Protein AF-A0A7X9L6J0-F1 (afdb_monomer)

Foldseek 3Di:
DAAPPPPDRFDDDPQATPGPGHGRDPPPDPDPDDDPDDDWDPDFPAAAPDPPDRFTQTSQATPGPRHGNPPPPDPPPDDPPPPPPPPDPDDPDDDDDPDDDDDPPPPPPPPVVVVPQADPNNPDGDDDDDDDDVLVVADPDQDDDQVRQADPPPRDRAQPDDDPRHRDQWDADPPPRDTGHSFFPDDQQDQPPVHDGDSHGD

Radius of gyration: 33.25 Å; Cα contacts (8 Å, |Δi|>4): 219; chains: 1; bounding box: 64×63×84 Å

Secondary structure (DSSP, 8-state):
-B--STT---BEETTEETTT--BS-TTSS----PPPPPPP--S--EE--STT---EEETTEETTT---TT-----------TTSTT------------------------GGGGSTTEEGGGTEEPPPPPPPPGGGGS-SS----GGG-B-TTT--B-S--BTTBPPPSEEE-TTT--EEE-S-SS-TT-EETTTEE--S--

Nearest PDB structures (foldseek):
  4y12-assembly1_A  TM=8.461E-01  e=3.722E-07  Mycobacterium tuberculosis H37Rv

pLDDT: mean 76.82, std 16.35, range [43.28, 96.44]

Structure (mmCIF, N/CA/C/O backbone):
data_AF-A0A7X9L6J0-F1
#
_entry.id   AF-A0A7X9L6J0-F1
#
loop_
_atom_site.group_PDB
_atom_site.id
_atom_site.type_symbol
_atom_site.label_atom_id
_atom_site.label_alt_id
_atom_site.label_comp_id
_atom_site.label_asym_id
_atom_site.label_entity_id
_atom_site.label_seq_id
_atom_site.pdbx_PDB_ins_code
_atom_site.Cartn_x
_atom_site.Cartn_y
_atom_site.Cartn_z
_atom_site.occupancy
_atom_site.B_iso_or_equiv
_atom_site.auth_seq_id
_atom_site.auth_comp_id
_atom_site.auth_asym_id
_atom_site.auth_atom_id
_atom_site.pdbx_PDB_model_num
ATOM 1 N N . MET A 1 1 ? -15.253 32.261 -18.357 1.00 80.81 1 MET A N 1
ATOM 2 C CA . MET A 1 1 ? -14.734 33.566 -17.848 1.00 80.81 1 MET A CA 1
ATOM 3 C C . MET A 1 1 ? -13.454 33.327 -17.047 1.00 80.81 1 MET A C 1
ATOM 5 O O . MET A 1 1 ? -13.322 32.228 -16.539 1.00 80.81 1 MET A O 1
ATOM 9 N N . ARG A 1 2 ? -12.486 34.255 -16.964 1.00 85.06 2 ARG A N 1
ATOM 10 C CA . ARG A 1 2 ? -11.221 34.001 -16.226 1.00 85.06 2 ARG A CA 1
ATOM 11 C C . ARG A 1 2 ? -11.417 34.079 -14.710 1.00 85.06 2 ARG A C 1
ATOM 13 O O . ARG A 1 2 ? -12.224 34.883 -14.243 1.00 85.06 2 ARG A O 1
ATOM 20 N N . CYS A 1 3 ? -10.672 33.270 -13.960 1.00 87.25 3 CYS A N 1
ATOM 21 C CA . CYS A 1 3 ? -10.652 33.352 -12.504 1.00 87.25 3 CYS A CA 1
ATOM 22 C C . CYS A 1 3 ? -10.124 34.720 -12.042 1.00 87.25 3 CYS A C 1
ATOM 24 O O . CYS A 1 3 ? -9.147 35.230 -12.585 1.00 87.25 3 CYS A O 1
ATOM 26 N N . ARG A 1 4 ? -10.772 35.325 -11.039 1.00 85.44 4 ARG A N 1
ATOM 27 C CA . ARG A 1 4 ? -10.352 36.610 -10.446 1.00 85.44 4 ARG A CA 1
ATOM 28 C C . ARG A 1 4 ? -9.364 36.450 -9.284 1.00 85.44 4 ARG A C 1
ATOM 30 O O . ARG A 1 4 ? -8.946 37.450 -8.708 1.00 85.44 4 ARG A O 1
ATOM 37 N N . GLN A 1 5 ? -9.009 35.215 -8.926 1.00 81.19 5 GLN A N 1
ATOM 38 C CA . GLN A 1 5 ? -8.058 34.943 -7.853 1.00 81.19 5 GLN A CA 1
ATOM 39 C C . GLN A 1 5 ? -6.641 35.394 -8.266 1.00 81.19 5 GLN A C 1
ATOM 41 O O . GLN A 1 5 ? -6.184 34.997 -9.342 1.00 81.19 5 GLN A O 1
ATOM 46 N N . PRO A 1 6 ? -5.923 36.182 -7.437 1.00 86.69 6 PRO A N 1
ATOM 47 C CA . PRO A 1 6 ? -4.566 36.625 -7.750 1.00 86.69 6 PRO A CA 1
ATOM 48 C C . PRO A 1 6 ? -3.646 35.432 -8.025 1.00 86.69 6 PRO A C 1
ATOM 50 O O . PRO A 1 6 ? -3.562 34.512 -7.215 1.00 86.69 6 PRO A O 1
ATOM 53 N N . GLY A 1 7 ? -2.977 35.435 -9.179 1.00 86.44 7 GLY A N 1
ATOM 54 C CA . GLY A 1 7 ? -2.046 34.372 -9.573 1.00 86.44 7 GLY A CA 1
ATOM 55 C C . GLY A 1 7 ? -2.690 33.082 -10.097 1.00 86.44 7 GLY A C 1
ATOM 56 O O . GLY A 1 7 ? -1.965 32.141 -10.404 1.00 86.44 7 GLY A O 1
ATOM 57 N N . CYS A 1 8 ? -4.018 33.012 -10.244 1.00 88.75 8 CYS A N 1
ATOM 58 C CA . CYS A 1 8 ? -4.672 31.856 -10.855 1.00 88.75 8 CYS A CA 1
ATOM 59 C C . CYS A 1 8 ? -4.871 32.061 -12.365 1.00 88.75 8 CYS A C 1
ATOM 61 O O . CYS A 1 8 ? -5.482 33.038 -12.795 1.00 88.75 8 CYS A O 1
ATOM 63 N N . THR A 1 9 ? -4.389 31.118 -13.174 1.00 92.25 9 THR A N 1
ATOM 64 C CA . THR A 1 9 ? -4.528 31.123 -14.642 1.00 92.25 9 THR A CA 1
ATOM 65 C C . THR A 1 9 ? -5.799 30.425 -15.142 1.00 92.25 9 THR A C 1
ATOM 67 O O . THR A 1 9 ? -6.034 30.395 -16.349 1.00 92.25 9 THR A O 1
ATOM 70 N N . GLY A 1 10 ? -6.614 29.884 -14.231 1.00 90.81 10 GLY A N 1
ATOM 71 C CA . GLY A 1 10 ? -7.780 29.065 -14.553 1.00 90.81 10 GLY A CA 1
ATOM 72 C C . GLY A 1 10 ? -8.977 29.819 -15.131 1.00 90.81 10 GLY A C 1
ATOM 73 O O . GLY A 1 10 ? -9.091 31.054 -15.076 1.00 90.81 10 GLY A O 1
ATOM 74 N N . THR A 1 11 ? -9.907 29.041 -15.671 1.00 92.12 11 THR A N 1
ATOM 75 C CA . THR A 1 11 ? -11.186 29.490 -16.206 1.00 92.12 11 THR A CA 1
ATOM 76 C C . THR A 1 11 ? -12.345 28.985 -15.355 1.00 92.12 11 THR A C 1
ATOM 78 O O . THR A 1 11 ? -12.307 27.924 -14.746 1.00 92.12 11 THR A O 1
ATOM 81 N N . ILE A 1 12 ? -13.395 29.792 -15.260 1.00 89.81 12 ILE A N 1
ATOM 82 C CA . ILE A 1 12 ? -14.605 29.415 -14.546 1.00 89.81 12 ILE A CA 1
ATOM 83 C C . ILE A 1 12 ? -15.467 28.543 -15.454 1.00 89.81 12 ILE A C 1
ATOM 85 O O . ILE A 1 12 ? -15.929 29.026 -16.496 1.00 89.81 12 ILE A O 1
ATOM 89 N N . VAL A 1 13 ? -15.707 27.318 -14.996 1.00 88.25 13 VAL A N 1
ATOM 90 C CA . VAL A 1 13 ? -16.578 26.288 -15.563 1.00 88.25 13 VAL A CA 1
ATOM 91 C C . VAL A 1 13 ? -17.629 25.948 -14.499 1.00 88.25 13 VAL A C 1
ATOM 93 O O . VAL A 1 13 ? -17.299 25.774 -13.330 1.00 88.25 13 VAL A O 1
ATOM 96 N N . ASP A 1 14 ? -18.913 25.964 -14.863 1.00 82.88 14 ASP A N 1
ATOM 97 C CA . ASP A 1 14 ? -20.031 25.664 -13.945 1.00 82.88 14 ASP A CA 1
ATOM 98 C C . ASP A 1 14 ? -20.042 26.479 -12.635 1.00 82.88 14 ASP A C 1
ATOM 100 O O . ASP A 1 14 ? -20.419 26.006 -11.566 1.00 82.88 14 ASP A O 1
ATOM 104 N N . GLY A 1 15 ? -19.615 27.743 -12.712 1.00 83.94 15 GLY A N 1
ATOM 105 C CA . GLY A 1 15 ? -19.581 28.653 -11.566 1.00 83.94 15 GLY A CA 1
ATOM 106 C C . GLY A 1 15 ? -18.334 28.534 -10.687 1.00 83.94 15 GLY A C 1
ATOM 107 O O . GLY A 1 15 ? -18.161 29.388 -9.820 1.00 83.94 15 GLY A O 1
ATOM 108 N N . TYR A 1 16 ? -17.425 27.589 -10.956 1.00 87.88 16 TYR A N 1
ATOM 109 C CA . TYR A 1 16 ? -16.180 27.375 -10.207 1.00 87.88 16 TYR A CA 1
ATOM 110 C C . TYR A 1 16 ? -14.938 27.374 -11.108 1.00 87.88 16 TYR A C 1
ATOM 112 O O . TYR A 1 16 ? -14.999 27.057 -12.288 1.00 87.88 16 TYR A O 1
ATOM 120 N N . CYS A 1 17 ? -13.789 27.780 -10.572 1.00 91.88 17 CYS A N 1
ATOM 121 C CA . CYS A 1 17 ? -12.521 27.751 -11.297 1.00 91.88 17 CYS A CA 1
ATOM 122 C C . CYS A 1 17 ? -12.007 26.315 -11.454 1.00 91.88 17 CYS A C 1
ATOM 124 O O . CYS A 1 17 ? -11.833 25.622 -10.456 1.00 91.88 17 CYS A O 1
ATOM 126 N N . ASP A 1 18 ? -11.688 25.912 -12.679 1.00 91.94 18 ASP A N 1
ATOM 127 C CA . ASP A 1 18 ? -11.088 24.617 -13.032 1.00 91.94 18 ASP A CA 1
ATOM 128 C C . ASP A 1 18 ? -9.699 24.365 -12.406 1.00 91.94 18 ASP A C 1
ATOM 130 O O . ASP A 1 18 ? -9.328 23.218 -12.175 1.00 91.94 18 ASP A O 1
ATOM 134 N N . VAL A 1 19 ? -8.936 25.420 -12.099 1.00 92.25 19 VAL A N 1
ATOM 135 C CA . VAL A 1 19 ? -7.588 25.312 -11.508 1.00 92.25 19 VAL A CA 1
ATOM 136 C C . VAL A 1 19 ? -7.599 25.441 -9.985 1.00 92.25 19 VAL A C 1
ATOM 138 O O . VAL A 1 19 ? -6.897 24.702 -9.302 1.00 92.25 19 VAL A O 1
ATOM 141 N N . CYS A 1 20 ? -8.345 26.401 -9.428 1.00 89.25 20 CYS A N 1
ATOM 142 C CA . CYS A 1 20 ? -8.291 26.705 -7.990 1.00 89.25 20 CYS A CA 1
ATOM 143 C C . CYS A 1 20 ? -9.594 26.450 -7.223 1.00 89.25 20 CYS A C 1
ATOM 145 O O . CYS A 1 20 ? -9.625 26.656 -6.013 1.00 89.25 20 CYS A O 1
ATOM 147 N N . GLY A 1 21 ? -10.676 26.056 -7.898 1.00 87.38 21 GLY A N 1
ATOM 148 C CA . GLY A 1 21 ? -11.957 25.740 -7.262 1.00 87.38 21 GLY A CA 1
ATOM 149 C C . GLY A 1 21 ? -12.719 26.934 -6.678 1.00 87.38 21 GLY A C 1
ATOM 150 O O . GLY A 1 21 ? -13.748 26.733 -6.042 1.00 87.38 21 GLY A O 1
ATOM 151 N N . MET A 1 22 ? -12.261 28.179 -6.863 1.00 83.88 22 MET A N 1
ATOM 152 C CA . MET A 1 22 ? -12.992 29.351 -6.368 1.00 83.88 22 MET A CA 1
ATOM 153 C C . MET A 1 22 ? -14.207 29.698 -7.236 1.00 83.88 22 MET A C 1
ATOM 155 O O . MET A 1 22 ? -14.124 29.598 -8.464 1.00 83.88 22 MET A O 1
ATOM 159 N N . PRO A 1 23 ? -15.311 30.172 -6.630 1.00 82.94 23 PRO A N 1
ATOM 160 C CA . PRO A 1 23 ? -16.490 30.575 -7.373 1.00 82.94 23 PRO A CA 1
ATOM 161 C C . PRO A 1 23 ? -16.187 31.803 -8.236 1.00 82.94 23 PRO A C 1
ATOM 163 O O . PRO A 1 23 ? -15.563 32.769 -7.793 1.00 82.94 23 PRO A O 1
ATOM 166 N N . GLY A 1 24 ? -16.646 31.789 -9.482 1.00 71.12 24 GLY A N 1
ATOM 167 C CA . GLY A 1 24 ? -16.341 32.845 -10.443 1.00 71.12 24 GLY A CA 1
ATOM 168 C C . GLY A 1 24 ? -17.089 34.161 -10.227 1.00 71.12 24 GLY A C 1
ATOM 169 O O . GLY A 1 24 ? -16.687 35.197 -10.758 1.00 71.12 24 GLY A O 1
ATOM 170 N N . ASN A 1 25 ? -18.163 34.134 -9.439 1.00 67.19 25 ASN A N 1
ATOM 171 C CA . ASN A 1 25 ? -19.013 35.274 -9.116 1.00 67.19 25 ASN A CA 1
ATOM 172 C C . ASN A 1 25 ? -19.736 35.053 -7.773 1.00 67.19 25 ASN A C 1
ATOM 174 O O . ASN A 1 25 ? -20.882 34.621 -7.717 1.00 67.19 25 ASN A O 1
ATOM 178 N N . ALA A 1 26 ? -19.110 35.447 -6.662 1.00 56.44 26 ALA A N 1
ATOM 179 C CA . ALA A 1 26 ? -19.735 35.404 -5.331 1.00 56.44 26 ALA A CA 1
ATOM 180 C C . ALA A 1 26 ? -21.006 36.284 -5.180 1.00 56.44 26 ALA A C 1
ATOM 182 O O . ALA A 1 26 ? -21.622 36.293 -4.121 1.00 56.44 26 ALA A O 1
ATOM 183 N N . ALA A 1 27 ? -21.399 37.038 -6.215 1.00 56.56 27 ALA A N 1
ATOM 184 C CA . ALA A 1 27 ? -22.500 37.999 -6.179 1.00 56.56 27 ALA A CA 1
ATOM 185 C C . ALA A 1 27 ? -23.879 37.421 -6.557 1.00 56.56 27 ALA A C 1
ATOM 187 O O . ALA A 1 27 ? -24.870 38.132 -6.430 1.00 56.56 27 ALA A O 1
ATOM 188 N N . THR A 1 28 ? -23.968 36.176 -7.040 1.00 52.09 28 THR A N 1
ATOM 189 C CA . THR A 1 28 ? -25.238 35.614 -7.558 1.00 52.09 28 THR A CA 1
ATOM 190 C C . THR A 1 28 ? -25.744 34.384 -6.807 1.00 52.09 28 THR A C 1
ATOM 192 O O . THR A 1 28 ? -26.778 33.833 -7.169 1.00 52.09 28 THR A O 1
ATOM 195 N N . MET A 1 29 ? -25.074 33.983 -5.725 1.00 48.38 29 MET A N 1
ATOM 196 C CA . MET A 1 29 ? -25.577 32.941 -4.830 1.00 48.38 29 MET A CA 1
ATOM 197 C C . MET A 1 29 ? -26.348 33.599 -3.675 1.00 48.38 29 MET A C 1
ATOM 199 O O . MET A 1 29 ? -25.801 34.511 -3.050 1.00 48.38 29 MET A O 1
ATOM 203 N N . PRO A 1 30 ? -27.573 33.156 -3.329 1.00 49.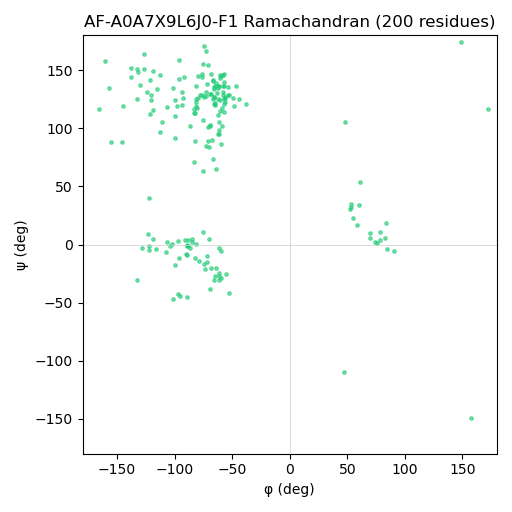78 30 PRO A N 1
ATOM 204 C CA . PRO A 1 30 ? -28.269 33.595 -2.124 1.00 49.78 30 PRO A CA 1
ATOM 205 C C . PRO A 1 30 ? -27.639 32.907 -0.905 1.00 49.78 30 PRO A C 1
ATOM 207 O O . PRO A 1 30 ? -28.254 32.098 -0.219 1.00 49.78 30 PRO A O 1
ATOM 210 N N . VAL A 1 31 ? -26.367 33.197 -0.650 1.00 55.09 31 VAL A N 1
ATOM 211 C CA . VAL A 1 31 ? -25.728 32.911 0.630 1.00 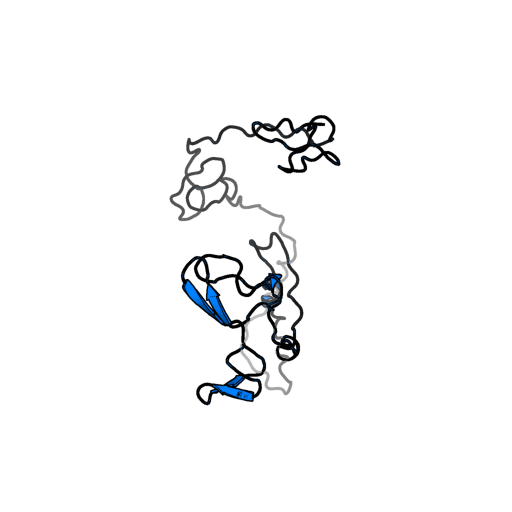55.09 31 VAL A CA 1
ATOM 212 C C . VAL A 1 31 ? -26.124 34.035 1.574 1.00 55.09 31 VAL A C 1
ATOM 214 O O . VAL A 1 31 ? -25.916 35.213 1.277 1.00 55.09 31 VAL A O 1
ATOM 217 N N . GLY A 1 32 ? -26.742 33.666 2.699 1.00 55.19 32 GLY A N 1
ATOM 218 C CA . GLY A 1 32 ? -27.075 34.598 3.770 1.00 55.19 32 GLY A CA 1
ATOM 219 C C . GLY A 1 32 ? -25.874 35.487 4.084 1.00 55.19 32 GLY A C 1
ATOM 220 O O . GLY A 1 32 ? -24.735 35.021 4.111 1.00 55.19 32 GLY A O 1
ATOM 221 N N . ARG A 1 33 ? -26.128 36.785 4.257 1.00 54.41 33 ARG A N 1
ATOM 222 C CA . ARG A 1 33 ? -25.102 37.803 4.482 1.00 54.41 33 ARG A CA 1
ATOM 223 C C . ARG A 1 33 ? -24.353 37.468 5.773 1.00 54.41 33 ARG A C 1
ATOM 225 O O . ARG A 1 33 ? -24.823 37.785 6.860 1.00 54.41 33 ARG A O 1
ATOM 232 N N . GLY A 1 34 ? -23.222 36.779 5.647 1.00 57.28 34 GLY A N 1
ATOM 233 C CA . GLY A 1 34 ? -22.356 36.464 6.773 1.00 57.28 34 GLY A CA 1
ATOM 234 C C . GLY A 1 34 ? -21.877 37.760 7.408 1.00 57.28 34 GLY A C 1
ATOM 235 O O . GLY A 1 34 ? -21.326 38.628 6.727 1.00 57.28 34 GLY A O 1
ATOM 236 N N . THR A 1 35 ? -22.124 37.916 8.703 1.00 64.12 35 THR A N 1
ATOM 237 C CA . THR A 1 35 ? -21.586 39.025 9.484 1.00 64.12 35 THR A CA 1
ATOM 238 C C . THR A 1 35 ? -20.060 38.911 9.458 1.00 64.12 35 THR A C 1
ATOM 240 O O . THR A 1 35 ? -19.543 37.842 9.791 1.00 64.12 35 THR A O 1
ATOM 243 N N . PRO A 1 36 ? -19.309 39.951 9.051 1.00 56.56 36 PRO A N 1
ATOM 244 C CA . PRO A 1 36 ? -17.855 39.893 9.092 1.00 56.56 36 PRO A CA 1
ATOM 245 C C . PRO A 1 36 ? -17.400 39.598 10.525 1.00 56.56 36 PRO A C 1
ATOM 247 O O . PRO A 1 36 ? -17.796 40.289 11.466 1.00 56.56 36 PRO A O 1
ATOM 250 N N . GLY A 1 37 ? -16.603 38.538 10.686 1.00 59.88 37 GLY A N 1
ATOM 251 C CA . GLY A 1 37 ? -16.051 38.145 11.976 1.00 59.88 37 GLY A CA 1
ATOM 252 C C . GLY A 1 37 ? -15.239 39.291 12.572 1.00 59.88 37 GLY A C 1
ATOM 253 O O . GLY A 1 37 ? -14.385 39.880 11.905 1.00 59.88 37 GLY A O 1
ATOM 254 N N . ARG A 1 38 ? -15.528 39.636 13.829 1.00 66.75 38 ARG A N 1
ATOM 255 C CA . ARG A 1 38 ? -14.747 40.627 14.570 1.00 66.75 38 ARG A CA 1
ATOM 256 C C . ARG A 1 38 ? -13.343 40.062 14.798 1.00 66.75 38 ARG A C 1
ATOM 258 O O . ARG A 1 38 ? -13.185 38.866 15.029 1.00 66.75 38 ARG A O 1
ATOM 265 N N . ARG A 1 39 ? -12.325 40.920 14.707 1.00 60.16 39 ARG A N 1
ATOM 266 C CA . ARG A 1 39 ? -10.925 40.551 14.963 1.00 60.16 39 ARG A CA 1
ATOM 267 C C . ARG A 1 39 ? -10.820 39.896 16.359 1.00 60.16 39 ARG A C 1
ATOM 269 O O . ARG A 1 39 ? -11.431 40.454 17.275 1.00 60.16 39 ARG A O 1
ATOM 276 N N . PRO A 1 40 ? -10.088 38.772 16.522 1.00 60.31 40 PRO A N 1
ATOM 277 C CA . PRO A 1 40 ? -9.944 38.101 17.813 1.00 60.31 40 PRO A CA 1
ATOM 278 C C . PRO A 1 40 ? -9.446 39.084 18.870 1.00 60.31 40 PRO A C 1
ATOM 280 O O . PRO A 1 40 ? -8.492 39.836 18.642 1.00 60.31 40 PRO A O 1
ATOM 283 N N . SER A 1 41 ? -10.141 39.129 19.994 1.00 64.06 41 SER A N 1
ATOM 284 C CA . SER A 1 41 ? -9.820 39.984 21.118 1.00 64.06 41 SER A CA 1
ATOM 285 C C . SER A 1 41 ? -8.809 39.242 21.986 1.00 64.06 41 SER A C 1
ATOM 287 O O . SER A 1 41 ? -9.173 38.392 22.787 1.00 64.06 41 SER A O 1
ATOM 289 N N . ALA A 1 42 ? -7.529 39.605 21.878 1.00 67.00 42 ALA A N 1
ATOM 290 C CA . ALA A 1 42 ? -6.450 39.042 22.702 1.00 67.00 42 ALA A CA 1
ATOM 291 C C . ALA A 1 42 ? -6.508 39.476 24.184 1.00 67.00 42 ALA A C 1
ATOM 293 O O . ALA A 1 42 ? -5.595 39.199 24.959 1.00 67.00 42 ALA A O 1
ATOM 294 N N . THR A 1 43 ? -7.549 40.213 24.574 1.00 77.25 43 THR A N 1
ATOM 295 C CA . THR A 1 43 ? -7.739 40.696 25.938 1.00 77.25 43 THR A CA 1
ATOM 296 C C . THR A 1 43 ? -8.613 39.705 26.703 1.00 77.25 43 THR A C 1
ATOM 298 O O . THR A 1 43 ? -9.760 39.493 26.297 1.00 77.25 43 THR A O 1
ATOM 301 N N . PRO A 1 44 ? -8.119 39.121 27.807 1.00 80.88 44 PRO A N 1
ATOM 302 C CA . PRO A 1 44 ? -8.921 38.223 28.621 1.00 80.88 44 PRO A CA 1
ATOM 303 C C . PRO A 1 44 ? -10.113 38.975 29.219 1.00 80.88 44 PRO A C 1
ATOM 305 O O . PRO A 1 44 ? -9.966 40.049 29.803 1.00 80.88 44 PRO A O 1
ATOM 308 N N . SER A 1 45 ? -11.307 38.402 29.076 1.00 82.12 45 SER A N 1
ATOM 309 C CA . SER A 1 45 ? -12.558 38.970 29.587 1.00 82.12 45 SER A CA 1
ATOM 310 C C . SER A 1 45 ? -12.872 38.553 31.032 1.00 82.12 45 SER A C 1
ATOM 312 O O . SER A 1 45 ? -13.886 38.978 31.580 1.00 82.12 45 SER A O 1
ATOM 314 N N . GLY A 1 46 ? -12.030 37.717 31.655 1.00 86.62 46 GLY A N 1
ATOM 315 C CA . GLY A 1 46 ? -12.137 37.305 33.063 1.00 86.62 46 GLY A CA 1
ATOM 316 C C . GLY A 1 46 ? -11.620 35.882 33.333 1.00 86.62 46 GLY A C 1
ATOM 317 O O . GLY A 1 46 ? -11.278 35.177 32.384 1.00 86.62 46 GLY A O 1
ATOM 318 N N . PRO A 1 47 ? -11.556 35.437 34.603 1.00 88.62 47 PRO A N 1
ATOM 319 C CA . PRO A 1 47 ? -11.153 34.074 34.953 1.00 88.62 47 PRO A CA 1
ATOM 320 C C . PRO A 1 47 ? -12.221 33.041 34.566 1.00 88.62 47 PRO A C 1
ATOM 322 O O . PRO A 1 47 ? -13.419 33.338 34.512 1.00 88.62 47 PRO A O 1
ATOM 325 N N . CYS A 1 48 ? -11.795 31.802 34.333 1.00 88.06 48 CYS A N 1
ATOM 326 C CA . CYS A 1 48 ? -12.696 30.682 34.098 1.00 88.06 48 CYS A CA 1
ATOM 327 C C . CYS A 1 48 ? -13.524 30.377 35.359 1.00 88.06 48 CYS A C 1
ATOM 329 O O . CYS A 1 48 ? -12.991 30.278 36.460 1.00 88.06 48 CYS A O 1
ATOM 331 N N . ARG A 1 49 ? -14.842 30.189 35.206 1.00 87.50 49 ARG A N 1
ATOM 332 C CA . ARG A 1 49 ? -15.761 29.873 36.322 1.00 87.50 49 ARG A CA 1
ATOM 333 C C . ARG A 1 49 ? -15.825 28.380 36.663 1.00 87.50 49 ARG A C 1
ATOM 335 O O . ARG A 1 49 ? -16.644 27.972 37.482 1.00 87.50 49 ARG A O 1
ATOM 342 N N . GLN A 1 50 ? -15.005 27.557 36.016 1.00 81.38 50 GLN A N 1
ATOM 343 C CA . GLN A 1 50 ? -15.043 26.114 36.194 1.00 81.38 50 GLN A CA 1
ATOM 344 C C . GLN A 1 50 ? -14.284 25.691 37.459 1.00 81.38 50 GLN A C 1
ATOM 346 O O . GLN A 1 50 ? -13.171 26.179 37.678 1.00 81.38 50 GLN A O 1
ATOM 351 N N . PRO A 1 51 ? -14.828 24.770 38.278 1.00 83.56 51 PRO A N 1
ATOM 352 C CA . PRO A 1 51 ? -14.155 24.326 39.493 1.00 83.56 51 PRO A CA 1
ATOM 353 C C . PRO A 1 51 ? -12.766 23.759 39.176 1.00 83.56 51 PRO A C 1
ATOM 355 O O . PRO A 1 51 ? -12.643 22.808 38.406 1.00 83.56 51 PRO A O 1
ATOM 358 N N . GLY A 1 52 ? -11.724 24.355 39.758 1.00 86.31 52 GLY A N 1
ATOM 359 C CA . GLY A 1 52 ? -10.340 23.896 39.609 1.00 86.31 52 GLY A CA 1
ATOM 360 C C . GLY A 1 52 ? -9.640 24.276 38.298 1.00 86.31 52 GLY A C 1
ATOM 361 O O . GLY A 1 52 ? -8.556 23.758 38.044 1.00 86.31 52 GLY A O 1
ATOM 362 N N . CYS A 1 53 ? -10.206 25.161 37.468 1.00 89.62 53 CYS A N 1
ATOM 363 C CA . CYS A 1 53 ? -9.539 25.634 36.251 1.00 89.62 53 CYS A CA 1
ATOM 364 C C . CYS A 1 53 ? -8.844 26.993 36.481 1.00 89.62 53 CYS A C 1
ATOM 366 O O . CYS A 1 53 ? -9.541 27.966 36.769 1.00 89.62 53 CYS A O 1
ATOM 368 N N . PRO A 1 54 ? -7.508 27.101 36.321 1.00 89.56 54 PRO A N 1
ATOM 369 C CA . PRO A 1 54 ? -6.774 28.360 36.495 1.00 89.56 54 PRO A CA 1
ATOM 370 C C . PRO A 1 54 ? -6.833 29.295 35.270 1.00 89.56 54 PRO A C 1
ATOM 372 O O . PRO A 1 54 ? -6.216 30.357 35.291 1.00 89.56 54 PRO A O 1
ATOM 375 N N . GLY A 1 55 ? -7.524 28.894 34.197 1.00 90.75 55 GLY A N 1
ATOM 376 C CA . GLY A 1 55 ? -7.515 29.594 32.911 1.00 90.75 55 GLY A CA 1
ATOM 377 C C . GLY A 1 55 ? -8.312 30.897 32.869 1.00 90.75 55 GLY A C 1
ATOM 378 O O . GLY A 1 55 ? -9.088 31.220 33.773 1.00 90.75 55 GLY A O 1
ATOM 379 N N . SER A 1 56 ? -8.158 31.626 31.766 1.00 91.94 56 SER A N 1
ATOM 380 C CA . SER A 1 56 ? -8.847 32.883 31.478 1.00 91.94 56 SER A CA 1
ATOM 381 C C . SER A 1 56 ? -9.713 32.775 30.221 1.00 91.94 56 SER A C 1
ATOM 383 O O . SER A 1 56 ? -9.445 31.990 29.315 1.00 91.94 56 SER A O 1
ATOM 385 N N . ILE A 1 57 ? -10.808 33.530 30.177 1.00 89.69 57 ILE A N 1
ATOM 386 C CA . ILE A 1 57 ? -11.715 33.553 29.031 1.00 89.69 57 ILE A CA 1
ATOM 387 C C . ILE A 1 57 ? -11.158 34.516 27.984 1.00 89.69 57 ILE A C 1
ATOM 389 O O . ILE A 1 57 ? -11.090 35.720 28.232 1.00 89.69 57 ILE A O 1
ATOM 393 N N . VAL A 1 58 ? -10.813 33.988 26.813 1.00 88.94 58 VAL A N 1
ATOM 394 C CA . VAL A 1 58 ? -10.349 34.726 25.634 1.00 88.94 58 VAL A CA 1
ATOM 395 C C . VAL A 1 58 ? -11.264 34.360 24.466 1.00 88.94 58 VAL A C 1
ATOM 397 O O . VAL A 1 58 ? -11.586 33.193 24.261 1.00 88.94 58 VAL A O 1
ATOM 400 N N . ASP A 1 59 ? -11.766 35.359 23.739 1.00 80.38 59 ASP A N 1
ATOM 401 C CA . ASP A 1 59 ? -12.692 35.151 22.609 1.00 80.38 59 ASP A CA 1
ATOM 402 C C . ASP A 1 59 ? -13.938 34.293 22.938 1.00 80.38 59 ASP A C 1
ATOM 404 O O . ASP A 1 59 ? -14.478 33.576 22.097 1.00 80.38 59 ASP A O 1
ATOM 408 N N . GLY A 1 60 ? -14.425 34.380 24.182 1.00 83.31 60 GLY A N 1
ATOM 409 C CA . GLY A 1 60 ? -15.620 33.661 24.637 1.00 83.31 60 GLY A CA 1
ATOM 410 C C . GLY A 1 60 ? -15.384 32.207 25.058 1.00 83.31 60 GLY A C 1
ATOM 411 O O . GLY A 1 60 ? -16.350 31.537 25.417 1.00 83.31 60 GLY A O 1
ATOM 412 N N . TYR A 1 61 ? -14.134 31.736 25.088 1.00 87.25 61 TYR A N 1
ATOM 413 C CA . TYR A 1 61 ? -13.761 30.399 25.558 1.00 87.25 61 TYR A CA 1
ATOM 414 C C . TYR A 1 61 ? -12.568 30.454 26.513 1.00 87.25 61 TYR A C 1
ATOM 416 O O . TYR A 1 61 ? -11.738 31.352 26.446 1.00 87.25 61 TYR A O 1
ATOM 424 N N . CYS A 1 62 ? -12.484 29.502 27.438 1.00 90.69 62 CYS A N 1
ATOM 425 C CA . CYS A 1 62 ? -11.324 29.386 28.315 1.00 90.69 62 CYS A CA 1
ATOM 426 C C . CYS A 1 62 ? -10.083 28.935 27.532 1.00 90.69 62 CYS A C 1
ATOM 428 O O . CYS A 1 62 ? -10.132 27.911 26.855 1.00 90.69 62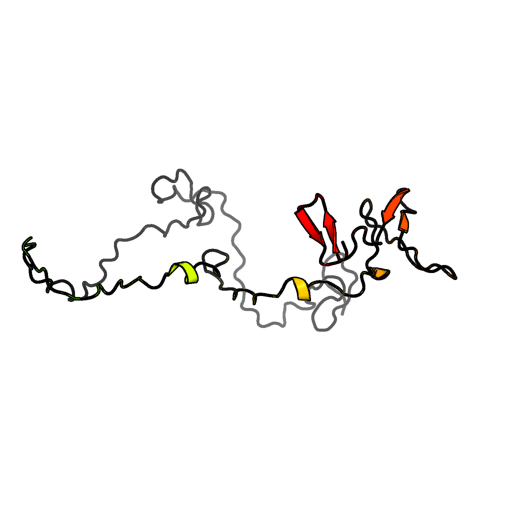 CYS A O 1
ATOM 430 N N . ASP A 1 63 ? -8.967 29.642 27.686 1.00 89.62 63 ASP A N 1
ATOM 431 C CA . ASP A 1 63 ? -7.661 29.308 27.098 1.00 89.62 63 ASP A CA 1
ATOM 432 C C . ASP A 1 63 ? -7.089 27.953 27.563 1.00 89.62 63 ASP A C 1
ATOM 434 O O . ASP A 1 63 ? -6.305 27.328 26.855 1.00 89.62 63 ASP A O 1
ATOM 438 N N . THR A 1 64 ? -7.503 27.481 28.741 1.00 91.12 64 THR A N 1
ATOM 439 C CA . THR A 1 64 ? -6.968 26.272 29.377 1.00 91.12 64 THR A CA 1
ATOM 440 C C . THR A 1 64 ? -7.895 25.068 29.207 1.00 91.12 64 THR A C 1
ATOM 442 O O . THR A 1 64 ? -7.441 23.982 28.859 1.00 91.12 64 THR A O 1
ATOM 445 N N . CYS A 1 65 ? -9.201 25.232 29.454 1.00 87.56 65 CYS A N 1
ATOM 446 C CA . CYS A 1 65 ? -10.171 24.128 29.380 1.00 87.56 65 CYS A CA 1
ATOM 447 C C . CYS A 1 65 ? -11.107 24.178 28.163 1.00 87.56 65 CYS A C 1
ATOM 449 O O . CYS A 1 65 ? -11.894 23.253 27.974 1.00 87.56 65 CYS A O 1
ATOM 451 N N . GLY A 1 66 ? -11.068 25.243 27.355 1.00 88.31 66 GLY A N 1
ATOM 452 C CA . GLY A 1 66 ? -11.883 25.377 26.142 1.00 88.31 66 GLY A CA 1
ATOM 453 C C . GLY A 1 66 ? -13.383 25.577 26.380 1.00 88.31 66 GLY A C 1
ATOM 454 O O . GLY A 1 66 ? -14.158 25.496 25.432 1.00 88.31 66 GLY A O 1
ATOM 455 N N . MET A 1 67 ? -13.825 25.810 27.621 1.00 83.75 67 MET A N 1
ATOM 456 C CA . MET A 1 67 ? -15.250 25.932 27.961 1.00 83.75 67 MET A CA 1
ATOM 457 C C . MET A 1 67 ? -15.707 27.399 27.998 1.00 83.75 67 MET A C 1
ATOM 459 O O . MET A 1 67 ? -14.940 28.268 28.424 1.00 83.75 67 MET A O 1
ATOM 463 N N . PRO A 1 68 ? -16.938 27.700 27.541 1.00 81.44 68 PRO A N 1
ATOM 464 C CA . PRO A 1 68 ? -17.449 29.064 27.498 1.00 81.44 68 PRO A CA 1
ATOM 465 C C . PRO A 1 68 ? -17.848 29.567 28.899 1.00 81.44 68 PRO A C 1
ATOM 467 O O . PRO A 1 68 ? -18.221 28.765 29.764 1.00 81.44 68 PRO A O 1
ATOM 470 N N . PRO A 1 69 ? -17.850 30.894 29.135 1.00 69.25 69 PRO A N 1
ATOM 471 C CA . PRO A 1 69 ? -18.091 31.498 30.451 1.00 69.25 69 PRO A CA 1
ATOM 472 C C . PRO A 1 69 ? -19.495 31.240 31.020 1.00 69.25 69 PRO A C 1
ATOM 474 O O . PRO A 1 69 ? -19.687 31.345 32.230 1.00 69.25 69 PRO A O 1
ATOM 477 N N . THR A 1 70 ? -20.471 30.897 30.172 1.00 64.69 70 THR A N 1
ATOM 478 C CA . THR A 1 70 ? -21.873 30.643 30.546 1.00 64.69 70 THR A CA 1
ATOM 479 C C . THR A 1 70 ? -22.159 29.195 30.940 1.00 64.69 70 THR A C 1
ATOM 481 O O . THR A 1 70 ? -23.297 28.875 31.262 1.00 64.69 70 THR A O 1
ATOM 484 N N . SER A 1 71 ? -21.148 28.319 30.997 1.00 57.66 71 SER A N 1
ATOM 485 C CA . SER A 1 71 ? -21.317 26.966 31.562 1.00 57.66 71 SER A CA 1
ATOM 486 C C . SER A 1 71 ? -21.397 26.958 33.098 1.00 57.66 71 SER A C 1
ATOM 488 O O . SER A 1 71 ? -21.344 25.895 33.715 1.00 57.66 71 SER A O 1
ATOM 490 N N . ALA A 1 72 ? -21.526 28.130 33.731 1.00 54.56 72 ALA A N 1
ATOM 491 C CA . ALA A 1 72 ? -21.945 28.220 35.119 1.00 54.56 72 ALA A CA 1
ATOM 492 C C . ALA A 1 72 ? -23.358 27.633 35.227 1.00 54.56 72 ALA A C 1
ATOM 494 O O . ALA A 1 72 ? -24.317 28.181 34.689 1.00 54.56 72 ALA A O 1
ATOM 495 N N . VAL A 1 73 ? -23.462 26.483 35.886 1.00 53.34 73 VAL A N 1
ATOM 496 C CA . VAL A 1 73 ? -24.731 25.853 36.241 1.00 53.34 73 VAL A CA 1
ATOM 497 C C . VAL A 1 73 ? -25.467 26.808 37.178 1.00 53.34 73 VAL A C 1
ATOM 499 O O . VAL A 1 73 ? -25.231 26.819 38.382 1.00 53.34 73 VAL A O 1
ATOM 502 N N . GLU A 1 74 ? -26.346 27.636 36.621 1.00 46.78 74 GLU A N 1
ATOM 503 C CA . GLU A 1 74 ? -27.452 28.211 37.379 1.00 46.78 74 GLU A CA 1
ATOM 504 C C . GLU A 1 74 ? -28.233 27.027 37.977 1.00 46.78 74 GLU A C 1
ATOM 506 O O . GLU A 1 74 ? -28.595 26.104 37.231 1.00 46.78 74 GLU A O 1
ATOM 511 N N . PRO A 1 75 ? -28.489 26.978 39.297 1.00 47.62 75 PRO A N 1
ATOM 512 C CA . PRO A 1 75 ? -29.379 25.978 39.856 1.00 47.62 75 PRO A CA 1
ATOM 513 C C . PRO A 1 75 ? -30.787 26.289 39.351 1.00 47.62 75 PRO A C 1
ATOM 515 O O . PRO A 1 75 ? -31.537 27.057 39.945 1.00 47.62 75 PRO A O 1
ATOM 518 N N . SER A 1 76 ? -31.142 25.706 38.209 1.00 46.53 76 SER A N 1
ATOM 519 C CA . SER A 1 76 ? -32.510 25.725 37.718 1.00 46.53 76 SER A CA 1
ATOM 520 C C . SER A 1 76 ? -33.394 25.020 38.749 1.00 46.53 76 SER A C 1
ATOM 522 O O . SER A 1 76 ? -33.374 23.797 38.893 1.00 46.53 76 SER A O 1
ATOM 524 N N . VAL A 1 77 ? -34.171 25.806 39.493 1.00 54.91 77 VAL A N 1
ATOM 525 C CA . VAL A 1 77 ? -35.337 25.339 40.247 1.00 54.91 77 VAL A CA 1
ATOM 526 C C . VAL A 1 77 ? -36.397 24.879 39.245 1.00 54.91 77 VAL A C 1
ATOM 528 O O . VAL A 1 77 ? -37.379 25.558 38.966 1.00 54.91 77 VAL A O 1
ATOM 531 N N . SER A 1 78 ? -36.154 23.724 38.632 1.00 46.88 78 SER A N 1
ATOM 532 C CA . SER A 1 78 ? -37.116 23.070 37.756 1.00 46.88 78 SER A CA 1
ATOM 533 C C . SER A 1 78 ? -38.171 22.383 38.614 1.00 46.88 78 SER A C 1
ATOM 535 O O . SER A 1 78 ? -37.854 21.651 39.551 1.00 46.88 78 SER A O 1
ATOM 537 N N . ALA A 1 79 ? -39.427 22.684 38.292 1.00 51.00 79 ALA A N 1
ATOM 538 C CA . ALA A 1 79 ? -40.637 22.227 38.952 1.00 51.00 79 ALA A CA 1
ATOM 539 C C . ALA A 1 79 ? -40.546 20.767 39.419 1.00 51.00 79 ALA A C 1
ATOM 541 O O . ALA A 1 79 ? -40.356 19.846 38.624 1.00 51.00 79 ALA A O 1
ATOM 542 N N . VAL A 1 80 ? -40.718 20.572 40.727 1.00 49.84 80 VAL A N 1
ATOM 543 C CA . VAL A 1 80 ? -40.858 19.261 41.355 1.00 49.84 80 VAL A CA 1
ATOM 544 C C . VAL A 1 80 ? -42.069 18.568 40.735 1.00 49.84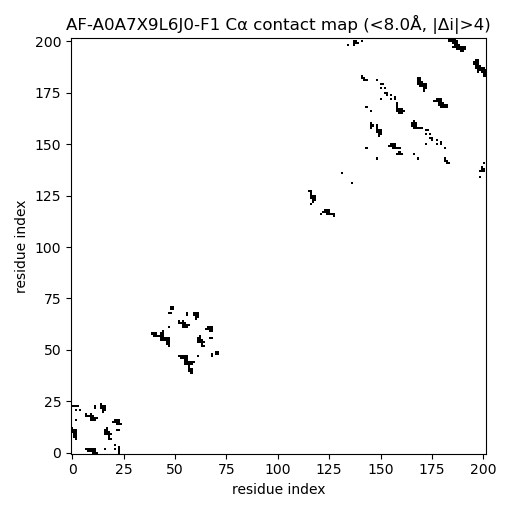 80 VAL A C 1
ATOM 546 O O . VAL A 1 80 ? -43.218 18.857 41.073 1.00 49.84 80 VAL A O 1
ATOM 549 N N . THR A 1 81 ? -41.821 17.636 39.819 1.00 44.31 81 THR A N 1
ATOM 550 C CA . THR A 1 81 ? -42.809 16.641 39.418 1.00 44.31 81 THR A CA 1
ATOM 551 C C . THR A 1 81 ? -43.220 15.892 40.685 1.00 44.31 81 THR A C 1
ATOM 553 O O . THR A 1 81 ? -42.399 15.224 41.315 1.00 44.31 81 THR A O 1
ATOM 556 N N . LYS A 1 82 ? -44.486 16.048 41.090 1.00 49.28 82 LYS A N 1
ATOM 557 C CA . LYS A 1 82 ? -45.138 15.392 42.236 1.00 49.28 82 LYS A CA 1
ATOM 558 C C . LYS A 1 82 ? -45.220 13.866 42.051 1.00 49.28 82 LYS A C 1
ATOM 560 O O . LYS A 1 82 ? -46.306 13.316 41.924 1.00 49.28 82 LYS A O 1
ATOM 565 N N . ALA A 1 83 ? -44.083 13.179 42.012 1.00 49.19 83 ALA A N 1
ATOM 566 C CA . ALA A 1 83 ? -44.021 11.721 41.898 1.00 49.19 83 ALA A CA 1
ATOM 567 C C . ALA A 1 83 ? -43.142 11.056 42.973 1.00 49.19 83 ALA A C 1
ATOM 569 O O . ALA A 1 83 ? -43.087 9.834 43.034 1.00 49.19 83 ALA A O 1
ATOM 570 N N . SER A 1 84 ? -42.484 11.821 43.852 1.00 52.09 84 SER A N 1
ATOM 571 C CA . SER A 1 84 ? -41.578 11.277 44.879 1.00 52.09 84 SER A CA 1
ATOM 572 C C . SER A 1 84 ? -42.123 11.295 46.316 1.00 52.09 84 SER A C 1
ATOM 574 O O . SER A 1 84 ? -41.430 10.844 47.220 1.00 52.09 84 SER A O 1
ATOM 576 N N . VAL A 1 85 ? -43.364 11.740 46.555 1.00 52.25 85 VAL A N 1
ATOM 577 C CA . VAL A 1 85 ? -43.946 11.831 47.919 1.00 52.25 85 VAL A CA 1
ATOM 578 C C . VAL A 1 85 ? -44.705 10.555 48.348 1.00 52.25 85 VAL A C 1
ATOM 580 O O . VAL A 1 85 ? -45.241 10.489 49.445 1.00 52.25 85 VAL A O 1
ATOM 583 N N . GLN A 1 86 ? -44.713 9.492 47.537 1.00 54.34 86 GLN A N 1
ATOM 584 C CA . GLN A 1 86 ? -45.350 8.206 47.886 1.00 54.34 86 GLN A CA 1
ATOM 585 C C . GLN A 1 86 ? -44.384 7.015 47.857 1.00 54.34 86 GLN A C 1
ATOM 587 O O . GLN A 1 86 ? -44.748 5.905 47.480 1.00 54.34 86 GLN A O 1
ATOM 592 N N . LEU A 1 87 ? -43.154 7.213 48.331 1.00 52.31 87 LEU A N 1
ATOM 593 C CA . LEU A 1 87 ? -42.399 6.099 48.901 1.00 52.31 87 LEU A CA 1
ATOM 594 C C . LEU A 1 87 ? -42.873 5.934 50.344 1.00 52.31 87 LEU A C 1
ATOM 596 O O . LEU A 1 87 ? -42.356 6.565 51.262 1.00 52.31 87 LEU A O 1
ATOM 600 N N . GLY A 1 88 ? -43.921 5.126 50.519 1.00 46.84 88 GLY A N 1
ATOM 601 C CA . GLY A 1 88 ? -44.312 4.641 51.834 1.00 46.84 88 GLY A CA 1
ATOM 602 C C . GLY A 1 88 ? -43.098 4.011 52.509 1.00 46.84 88 GLY A C 1
ATOM 603 O O . GLY A 1 88 ? -42.408 3.187 51.911 1.00 46.84 88 GLY A O 1
ATOM 604 N N . SER A 1 89 ? -42.822 4.440 53.735 1.00 55.06 89 SER A N 1
ATOM 605 C CA . SER A 1 89 ? -41.769 3.915 54.594 1.00 55.06 89 SER A CA 1
ATOM 606 C C . SER A 1 89 ? -41.997 2.421 54.847 1.00 55.06 89 SER A C 1
ATOM 608 O O . SER A 1 89 ? -42.637 2.037 55.822 1.00 55.06 89 SER A O 1
ATOM 610 N N . THR A 1 90 ? -41.509 1.552 53.964 1.00 52.66 90 THR A N 1
ATOM 611 C CA . THR A 1 90 ? -41.482 0.111 54.218 1.00 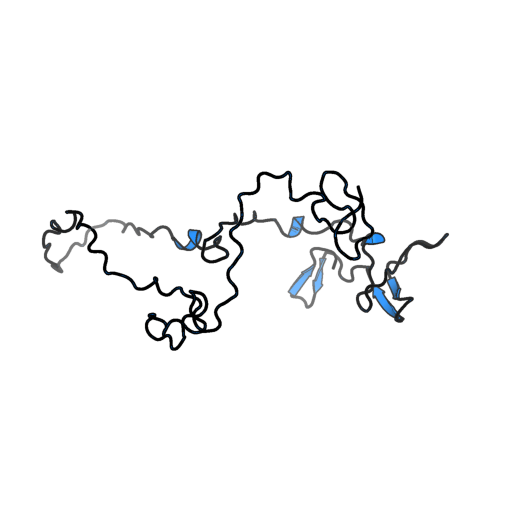52.66 90 THR A CA 1
ATOM 612 C C . THR A 1 90 ? -40.256 -0.201 55.058 1.00 52.66 90 THR A C 1
ATOM 614 O O . THR A 1 90 ? -39.121 -0.033 54.609 1.00 52.66 90 THR A O 1
ATOM 617 N N . ALA A 1 91 ? -40.510 -0.626 56.294 1.00 48.94 91 ALA A N 1
ATOM 618 C CA . ALA A 1 91 ? -39.519 -1.056 57.263 1.00 48.94 91 ALA A CA 1
ATOM 619 C C . ALA A 1 91 ? -38.532 -2.068 56.655 1.00 48.94 91 ALA A C 1
ATOM 621 O O . ALA A 1 91 ? -38.928 -3.110 56.131 1.00 48.94 91 ALA A O 1
ATOM 622 N N . LEU A 1 92 ? -37.236 -1.776 56.765 1.00 50.66 92 LEU A N 1
ATOM 623 C CA . LEU A 1 92 ? -36.170 -2.741 56.511 1.00 50.66 92 LEU A CA 1
ATOM 624 C C . LEU A 1 92 ? -36.140 -3.737 57.680 1.00 50.66 92 LEU A C 1
ATOM 626 O O . LEU A 1 92 ? -35.419 -3.552 58.656 1.00 50.66 92 LEU A O 1
ATOM 630 N N . GLY A 1 93 ? -36.981 -4.768 57.597 1.00 43.28 93 GLY A N 1
ATOM 631 C CA . GLY A 1 93 ? -36.995 -5.907 58.510 1.00 43.28 93 GLY A CA 1
ATOM 632 C C . GLY A 1 93 ? -36.273 -7.109 57.904 1.00 43.28 93 GLY A C 1
ATOM 633 O O . GLY A 1 93 ? -36.772 -7.738 56.973 1.00 43.28 93 GLY A O 1
ATOM 634 N N . SER A 1 94 ? -35.110 -7.458 58.453 1.00 58.41 94 SER A N 1
ATOM 635 C CA . SER A 1 94 ? -34.455 -8.749 58.227 1.00 58.41 94 SER A CA 1
ATOM 636 C C . SER A 1 94 ? -35.229 -9.862 58.936 1.00 58.41 94 SER A C 1
ATOM 638 O O . SER A 1 94 ? -35.046 -10.042 60.135 1.00 58.41 94 SER A O 1
ATOM 640 N N . ALA A 1 95 ? -36.051 -10.640 58.226 1.00 50.25 95 ALA A N 1
ATOM 641 C CA . ALA A 1 95 ? -36.458 -11.976 58.677 1.00 50.25 95 ALA A CA 1
ATOM 642 C C . ALA A 1 95 ? -37.109 -12.813 57.558 1.00 50.25 95 ALA A C 1
ATOM 644 O O . ALA A 1 95 ? -38.190 -12.498 57.081 1.00 50.25 95 ALA A O 1
ATOM 645 N N . ARG A 1 96 ? -36.442 -13.928 57.225 1.00 50.81 96 ARG A N 1
ATOM 646 C CA . ARG A 1 96 ? -36.981 -15.223 56.756 1.00 50.81 96 ARG A CA 1
ATOM 647 C C . ARG A 1 96 ? -38.031 -15.225 55.629 1.00 50.81 96 ARG A C 1
ATOM 649 O O . ARG A 1 96 ? -39.225 -15.131 55.878 1.00 50.81 96 ARG A O 1
ATOM 656 N N . ALA A 1 97 ? -37.587 -15.607 54.432 1.00 45.06 97 ALA A N 1
ATOM 657 C CA . ALA A 1 97 ? -38.393 -16.438 53.536 1.00 45.06 97 ALA A CA 1
ATOM 658 C C . ALA A 1 97 ? -37.486 -17.388 52.740 1.00 45.06 97 ALA A C 1
ATOM 660 O O . ALA A 1 97 ? -36.992 -17.085 51.657 1.00 45.06 97 ALA A O 1
ATOM 661 N N . THR A 1 98 ? -37.235 -18.550 53.337 1.00 54.16 98 THR A N 1
ATOM 662 C CA . THR A 1 98 ? -36.935 -19.786 52.620 1.00 54.16 98 THR A CA 1
ATOM 663 C C . THR A 1 98 ? -38.206 -20.230 51.902 1.00 54.16 98 THR A C 1
ATOM 665 O O . THR A 1 98 ? -39.101 -20.787 52.533 1.00 54.16 98 THR A O 1
ATOM 668 N N . SER A 1 99 ? -38.298 -19.997 50.597 1.00 50.25 99 SER A N 1
ATOM 669 C CA . SER A 1 99 ? -39.211 -20.744 49.732 1.00 50.25 99 SER A CA 1
ATOM 670 C C . SER A 1 99 ? -38.726 -20.698 48.284 1.00 50.25 99 SER A C 1
ATOM 672 O O . SER A 1 99 ? -38.258 -19.684 47.773 1.00 50.25 99 SER A O 1
ATOM 674 N N . PHE A 1 100 ? -38.765 -21.875 47.674 1.00 54.44 100 PHE A N 1
ATOM 675 C CA . PHE A 1 100 ? -38.346 -22.227 46.327 1.00 54.44 100 PHE A CA 1
ATOM 676 C C . PHE A 1 100 ? -38.794 -21.213 45.262 1.00 54.44 100 PHE A C 1
ATOM 678 O O . PHE A 1 100 ? -39.983 -20.949 45.110 1.00 54.44 100 PHE A O 1
ATOM 685 N N . GLY A 1 101 ? -37.844 -20.689 44.485 1.00 54.28 101 GLY A N 1
ATOM 686 C CA . GLY A 1 101 ? -38.140 -19.833 43.338 1.00 54.28 101 GLY A CA 1
ATOM 687 C C . GLY A 1 101 ? -36.882 -19.210 42.743 1.00 54.28 101 GLY A C 1
ATOM 688 O O . GLY A 1 101 ? -36.175 -18.451 43.403 1.00 54.28 101 GLY A O 1
ATOM 689 N N . SER A 1 102 ? -36.587 -19.551 41.490 1.00 60.19 102 SER A N 1
ATOM 690 C CA . SER A 1 102 ? -35.479 -19.018 40.697 1.00 60.19 102 SER A CA 1
ATOM 691 C C . SER A 1 102 ? -35.436 -17.489 40.767 1.00 60.19 102 SER A C 1
ATOM 693 O O . SER A 1 102 ? -36.376 -16.819 40.344 1.00 60.19 102 SER A O 1
ATOM 695 N N . ARG A 1 103 ? -34.336 -16.925 41.282 1.00 58.78 103 ARG A N 1
ATOM 696 C CA . ARG A 1 103 ? -34.089 -15.475 41.274 1.00 58.78 103 ARG A CA 1
ATOM 697 C C . ARG A 1 103 ? -34.086 -14.973 39.823 1.00 58.78 103 ARG A C 1
ATOM 699 O O . ARG A 1 103 ? -33.187 -15.367 39.077 1.00 58.78 103 ARG A O 1
ATOM 706 N N . PRO A 1 104 ? -34.998 -14.075 39.407 1.00 57.28 104 PRO A N 1
ATOM 707 C CA . PRO A 1 104 ? -34.844 -13.393 38.134 1.00 57.28 104 PRO A CA 1
ATOM 708 C C . PRO A 1 104 ? -33.655 -12.440 38.263 1.00 57.28 104 PRO A C 1
ATOM 710 O O . PRO A 1 104 ? -33.740 -11.378 38.881 1.00 57.28 104 PRO A O 1
ATOM 713 N N . THR A 1 105 ? -32.514 -12.823 37.693 1.00 58.81 105 THR A N 1
ATOM 714 C CA . THR A 1 105 ? -31.392 -11.907 37.512 1.00 58.81 105 THR A CA 1
ATOM 715 C C . THR A 1 105 ? -31.795 -10.923 36.417 1.00 58.81 105 THR A C 1
ATOM 717 O O . THR A 1 105 ? -31.597 -11.141 35.225 1.00 58.81 105 THR A O 1
ATOM 720 N N . ARG A 1 106 ? -32.435 -9.814 36.802 1.00 62.00 106 ARG A N 1
ATOM 721 C CA . ARG A 1 106 ? -32.663 -8.700 35.879 1.00 62.00 106 ARG A CA 1
ATOM 722 C C . ARG A 1 106 ? -31.305 -8.046 35.619 1.00 62.00 106 ARG A C 1
ATOM 724 O O . ARG A 1 106 ? -30.932 -7.087 36.285 1.00 62.00 106 ARG A O 1
ATOM 731 N N . ARG A 1 107 ? -30.539 -8.603 34.674 1.00 62.88 107 ARG A N 1
ATOM 732 C CA . ARG A 1 107 ? -29.378 -7.929 34.086 1.00 62.88 107 ARG A CA 1
ATOM 733 C C . ARG A 1 107 ? -29.917 -6.650 33.436 1.00 62.88 107 ARG A C 1
ATOM 735 O O . ARG A 1 107 ? -30.724 -6.768 32.511 1.00 62.88 107 ARG A O 1
ATOM 742 N N . PRO A 1 108 ? -29.550 -5.445 33.904 1.00 62.94 108 PRO A N 1
ATOM 743 C CA . PRO A 1 108 ? -29.910 -4.236 33.181 1.00 62.94 108 PRO A CA 1
ATOM 744 C C . PRO A 1 108 ? -29.336 -4.352 31.759 1.00 62.94 108 PRO A C 1
ATOM 746 O O . PRO A 1 108 ? -28.198 -4.816 31.610 1.00 62.94 108 PRO A O 1
ATOM 749 N N . PRO A 1 109 ? -30.093 -3.999 30.704 1.00 59.59 109 PRO A N 1
ATOM 750 C CA . PRO A 1 109 ? -29.531 -3.952 29.364 1.00 59.59 109 PRO A CA 1
ATOM 751 C C . PRO A 1 109 ? -28.333 -3.006 29.406 1.00 59.59 109 PRO A C 1
ATOM 753 O O . PRO A 1 109 ? -28.443 -1.862 29.841 1.00 59.59 109 PRO A O 1
ATOM 756 N N . SER A 1 110 ? -27.164 -3.516 29.025 1.00 55.25 110 SER A N 1
ATOM 757 C CA . SER A 1 110 ? -25.919 -2.765 29.048 1.00 55.25 110 SER A CA 1
ATOM 758 C C . SER A 1 110 ? -26.016 -1.556 28.113 1.00 55.25 110 SER A C 1
ATOM 760 O O . SER A 1 110 ? -25.781 -1.643 26.908 1.00 55.25 110 SER A O 1
ATOM 762 N N . THR A 1 111 ? -26.300 -0.389 28.689 1.00 56.12 111 THR A N 1
ATOM 763 C CA . THR A 1 111 ? -26.271 0.932 28.038 1.00 56.12 111 THR A CA 1
ATOM 764 C C . THR A 1 111 ? -24.884 1.292 27.486 1.00 56.12 111 THR A C 1
ATOM 766 O O . THR A 1 111 ? -24.730 2.288 26.785 1.00 56.12 111 THR A O 1
ATOM 769 N N . ALA A 1 112 ? -23.870 0.459 27.747 1.00 56.41 112 ALA A N 1
ATOM 770 C CA . ALA A 1 112 ? -22.530 0.555 27.180 1.00 56.41 112 ALA A CA 1
ATOM 771 C C . ALA A 1 112 ? -22.512 0.469 25.640 1.00 56.41 112 ALA A C 1
ATOM 773 O O . ALA A 1 112 ? -21.665 1.097 25.010 1.00 56.41 112 ALA A O 1
ATOM 774 N N . ARG A 1 113 ? -23.475 -0.224 25.009 1.00 55.81 113 ARG A N 1
ATOM 775 C CA . ARG A 1 113 ? -23.531 -0.347 23.537 1.00 55.81 113 ARG A CA 1
ATOM 776 C C . ARG A 1 113 ? -23.944 0.936 22.803 1.00 55.81 113 ARG A C 1
ATOM 778 O O . ARG A 1 113 ? -23.692 1.043 21.611 1.00 55.81 113 ARG A O 1
ATOM 785 N N . LEU A 1 114 ? -24.501 1.934 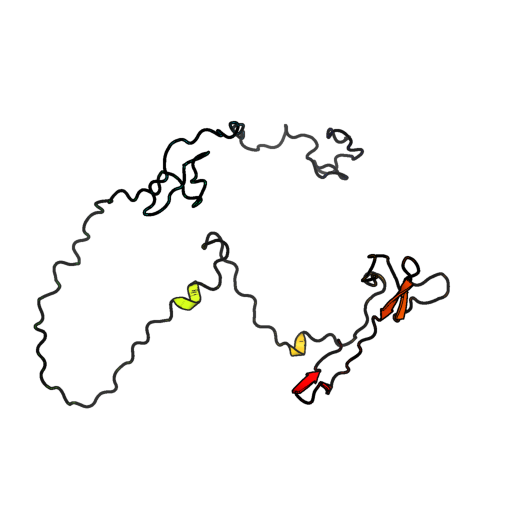23.496 1.00 53.94 114 LEU A N 1
ATOM 786 C CA . LEU A 1 114 ? -24.859 3.232 22.898 1.00 53.94 114 LEU A CA 1
ATOM 787 C C . LEU A 1 114 ? -23.702 4.249 22.894 1.00 53.94 114 LEU A C 1
ATOM 789 O O . LEU A 1 114 ? -23.856 5.352 22.371 1.00 53.94 114 LEU A O 1
ATOM 793 N N . ARG A 1 115 ? -22.539 3.907 23.469 1.00 57.19 115 ARG A N 1
ATOM 794 C CA . ARG A 1 115 ? -21.362 4.796 23.513 1.00 57.19 115 ARG A CA 1
ATOM 795 C C . ARG A 1 115 ? -20.349 4.537 22.389 1.00 57.19 115 ARG A C 1
ATOM 797 O O . ARG A 1 115 ? -19.483 5.374 22.179 1.00 57.19 115 ARG A O 1
ATOM 804 N N . MET A 1 116 ? -20.480 3.435 21.644 1.00 59.19 116 MET A N 1
ATOM 805 C CA . MET A 1 116 ? -19.464 2.960 20.685 1.00 59.19 116 MET A CA 1
ATOM 806 C C . MET A 1 116 ? -19.536 3.597 19.281 1.00 59.19 116 MET A C 1
ATOM 808 O O . MET A 1 116 ? -18.755 3.244 18.410 1.00 59.19 116 MET A O 1
ATOM 812 N N . GLY A 1 117 ? -20.456 4.537 19.041 1.00 59.59 117 GLY A N 1
ATOM 813 C CA . GLY A 1 117 ? -20.616 5.211 17.737 1.00 59.59 117 GLY A CA 1
ATOM 814 C C . GLY A 1 117 ? -20.510 6.734 17.797 1.00 59.59 117 GLY A C 1
ATOM 815 O O . GLY A 1 117 ? -20.855 7.412 16.833 1.00 59.59 117 GLY A O 1
ATOM 816 N N . ARG A 1 118 ? -20.105 7.287 18.947 1.00 65.12 118 ARG A N 1
ATOM 817 C CA . ARG A 1 118 ? -20.048 8.735 19.177 1.00 65.12 118 ARG A CA 1
ATOM 818 C C . ARG A 1 118 ? -18.621 9.239 19.005 1.00 65.12 118 ARG A C 1
ATOM 820 O O . ARG A 1 118 ? -17.851 9.276 19.958 1.00 65.12 118 ARG A O 1
ATOM 827 N N . ILE A 1 119 ? -18.295 9.657 17.790 1.00 74.06 119 ILE A N 1
ATOM 828 C CA . ILE A 1 119 ? -17.123 10.495 17.519 1.00 74.06 119 ILE A CA 1
ATOM 829 C C . ILE A 1 119 ? -17.454 11.956 17.880 1.00 74.06 119 ILE A C 1
ATOM 831 O O . ILE A 1 119 ? -18.602 12.391 17.769 1.00 74.06 119 ILE A O 1
ATOM 835 N N . GLY A 1 120 ? -16.478 12.711 18.393 1.00 75.75 120 GLY A N 1
ATOM 836 C CA . GLY A 1 120 ? -16.660 14.128 18.746 1.00 75.75 120 GLY A CA 1
ATOM 837 C C . GLY A 1 120 ? -17.732 14.392 19.815 1.00 75.75 120 GLY A C 1
ATOM 838 O O . GLY A 1 120 ? -18.663 15.151 19.571 1.00 75.75 120 GLY A O 1
ATOM 839 N N . GLN A 1 121 ? -17.653 13.741 20.984 1.00 70.31 121 GLN A N 1
ATOM 840 C CA . GLN A 1 121 ? -18.588 13.922 22.117 1.00 70.31 121 GLN A CA 1
ATOM 841 C C . GLN A 1 121 ? -20.073 13.641 21.810 1.00 70.31 121 GLN A C 1
ATOM 843 O O . GLN A 1 121 ? -20.963 13.991 22.586 1.00 70.31 121 GLN A O 1
ATOM 848 N N . GLY A 1 122 ? -20.363 12.944 20.709 1.00 72.62 122 GLY A N 1
ATOM 849 C CA . GLY A 1 122 ? -21.731 12.646 20.287 1.00 72.62 122 GLY A CA 1
ATOM 850 C C . GLY A 1 122 ? -22.400 13.760 19.489 1.00 72.62 122 GLY A C 1
ATOM 851 O O . GLY A 1 122 ? -23.622 13.739 19.373 1.00 72.62 122 GLY A O 1
ATOM 852 N N . LEU A 1 123 ? -21.619 14.692 18.927 1.00 79.69 123 LEU A N 1
ATOM 853 C CA . LEU A 1 123 ? -22.094 15.637 17.911 1.00 79.69 123 LEU A CA 1
ATOM 854 C C . LEU A 1 123 ? -22.497 14.926 16.611 1.00 79.69 123 LEU A C 1
ATOM 856 O O . LEU A 1 123 ? -23.360 15.412 15.888 1.00 79.69 123 LEU A O 1
ATOM 860 N N . THR A 1 124 ? -21.902 13.763 16.325 1.00 80.31 124 THR A N 1
ATOM 861 C CA . THR A 1 124 ? -22.296 12.901 15.206 1.00 80.31 124 THR A CA 1
ATOM 862 C C . THR A 1 124 ? -22.313 11.434 15.630 1.00 80.31 124 THR A C 1
ATOM 864 O O . THR A 1 124 ? -21.611 11.020 16.560 1.00 80.31 124 THR A O 1
ATOM 867 N N . VAL A 1 125 ? -23.163 10.649 14.967 1.00 81.81 125 VAL A N 1
ATOM 868 C CA . VAL A 1 125 ? -23.247 9.197 15.143 1.00 81.81 125 VAL A CA 1
ATOM 869 C C . VAL A 1 125 ? -22.929 8.551 13.805 1.00 81.81 125 VAL A C 1
ATOM 871 O O . VAL A 1 125 ? -23.677 8.726 12.846 1.00 81.81 125 VAL A O 1
ATOM 874 N N . VAL A 1 126 ? -21.825 7.807 13.753 1.00 84.94 126 VAL A N 1
ATOM 875 C CA . VAL A 1 126 ? -21.469 6.980 12.594 1.00 84.94 126 VAL A CA 1
ATOM 876 C C . VAL A 1 126 ? -21.879 5.543 12.911 1.00 84.94 126 VAL A C 1
A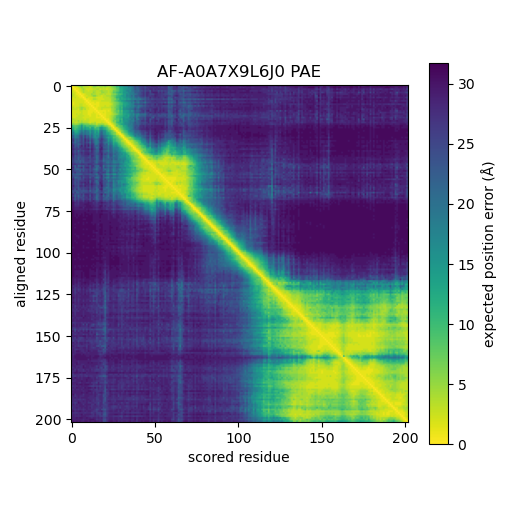TOM 878 O O . VAL A 1 126 ? -21.473 5.021 13.955 1.00 84.94 126 VAL A O 1
ATOM 881 N N . PRO A 1 127 ? -22.703 4.897 12.068 1.00 84.50 127 PRO A N 1
ATOM 882 C CA . PRO A 1 127 ? -23.047 3.496 12.252 1.00 84.50 127 PRO A CA 1
ATOM 883 C C . PRO A 1 127 ? -21.786 2.622 12.281 1.00 84.50 127 PRO A C 1
ATOM 885 O O . PRO A 1 127 ? -20.870 2.855 11.489 1.00 84.50 127 PRO A O 1
ATOM 888 N N . PRO A 1 128 ? -21.719 1.609 13.161 1.00 82.25 128 PRO A N 1
ATOM 889 C CA . PRO A 1 128 ? -20.612 0.666 13.138 1.00 82.25 128 PRO A CA 1
ATOM 890 C C . PRO A 1 128 ? -20.590 -0.072 11.794 1.00 82.25 128 PRO A C 1
ATOM 892 O O . PRO A 1 128 ? -21.636 -0.499 11.299 1.00 82.25 128 PRO A O 1
ATOM 895 N N . ALA A 1 129 ? -19.397 -0.219 11.213 1.00 86.69 129 ALA A N 1
ATOM 896 C CA . ALA A 1 129 ? -19.214 -0.988 9.990 1.00 86.69 129 ALA A CA 1
ATOM 897 C C . ALA A 1 129 ? -19.658 -2.448 10.206 1.00 86.69 129 ALA A C 1
ATOM 899 O O . ALA A 1 129 ? -19.477 -2.987 11.305 1.00 86.69 129 ALA A O 1
ATOM 900 N N . PRO A 1 130 ? -20.242 -3.099 9.185 1.00 88.56 130 PRO A N 1
ATOM 901 C CA . PRO A 1 130 ? -20.590 -4.507 9.285 1.00 88.56 130 PRO A CA 1
ATOM 902 C C . PRO A 1 130 ? -19.330 -5.342 9.524 1.00 88.56 130 PRO A C 1
ATOM 904 O O . PRO A 1 130 ? -18.255 -5.030 9.013 1.00 88.56 130 PRO A O 1
ATOM 907 N N . ALA A 1 131 ? -19.471 -6.422 10.290 1.00 88.00 131 ALA A N 1
ATOM 908 C CA . ALA A 1 131 ? -18.391 -7.383 10.449 1.00 88.00 131 ALA A CA 1
ATOM 909 C C . ALA A 1 131 ? -18.117 -8.060 9.097 1.00 88.00 131 ALA A C 1
ATOM 911 O O . ALA A 1 131 ? -19.012 -8.683 8.521 1.00 88.00 131 ALA A O 1
ATOM 912 N N . VAL A 1 132 ? -16.891 -7.918 8.594 1.00 89.69 132 VAL A N 1
ATOM 913 C CA . VAL A 1 132 ? -16.418 -8.573 7.370 1.00 89.69 132 VAL A CA 1
ATOM 914 C C . VAL A 1 132 ? -15.568 -9.776 7.767 1.00 89.69 132 VAL A C 1
ATOM 916 O O . VAL A 1 132 ? -14.732 -9.680 8.663 1.00 89.69 132 VAL A O 1
ATOM 919 N N . ASP A 1 133 ? -15.803 -10.910 7.110 1.00 87.88 133 ASP A N 1
ATOM 920 C CA . ASP A 1 133 ? -14.990 -12.117 7.263 1.00 87.88 133 ASP A CA 1
ATOM 921 C C . ASP A 1 133 ? -13.567 -11.858 6.728 1.00 87.88 133 ASP A C 1
ATOM 923 O O . ASP A 1 133 ? -13.431 -11.514 5.547 1.00 87.88 133 ASP A O 1
ATOM 927 N N . PRO A 1 134 ? -12.511 -12.006 7.551 1.00 84.44 134 PRO A N 1
ATOM 928 C CA . PRO A 1 134 ? -11.142 -11.727 7.128 1.00 84.44 134 PRO A CA 1
ATOM 929 C C . PRO A 1 134 ? -10.689 -12.616 5.965 1.00 84.44 134 PRO A C 1
ATOM 931 O O . PRO A 1 134 ? -9.938 -12.144 5.115 1.00 84.44 134 PRO A O 1
ATOM 934 N N . ALA A 1 135 ? -11.187 -13.854 5.857 1.00 84.00 135 ALA A N 1
ATOM 935 C CA . ALA A 1 135 ? -10.827 -14.743 4.751 1.00 84.00 135 ALA A CA 1
ATOM 936 C C . ALA A 1 135 ? -11.336 -14.214 3.399 1.00 84.00 135 ALA A C 1
ATOM 938 O O . ALA A 1 135 ? -10.689 -14.394 2.371 1.00 84.00 135 ALA A O 1
ATOM 939 N N . LYS A 1 136 ? -12.464 -13.490 3.395 1.00 84.38 136 LYS A N 1
ATOM 940 C CA . LYS A 1 136 ? -13.016 -12.851 2.187 1.00 84.38 136 LYS A CA 1
ATOM 941 C C . LYS A 1 136 ? -12.310 -11.552 1.811 1.00 84.38 136 LYS A C 1
ATOM 943 O O . LYS A 1 136 ? -12.523 -11.052 0.711 1.00 84.38 136 LYS A O 1
ATOM 948 N N . ALA A 1 137 ? -11.512 -10.989 2.716 1.00 85.12 137 ALA A N 1
ATOM 949 C CA . ALA A 1 137 ? -10.722 -9.794 2.444 1.00 85.12 137 ALA A CA 1
ATOM 950 C C . ALA A 1 137 ? -9.4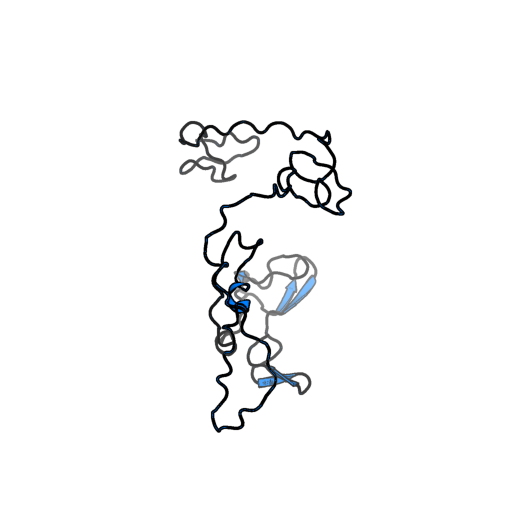06 -10.114 1.713 1.00 85.12 137 ALA A C 1
ATOM 952 O O . ALA A 1 137 ? -8.747 -9.200 1.220 1.00 85.12 137 ALA A O 1
ATOM 953 N N . VAL A 1 138 ? -9.022 -11.392 1.631 1.00 85.94 138 VAL A N 1
ATOM 954 C CA . VAL A 1 138 ? -7.807 -11.822 0.939 1.00 85.94 138 VAL A CA 1
ATOM 955 C C . VAL A 1 138 ? -8.000 -11.750 -0.576 1.00 85.94 138 VAL A C 1
ATOM 957 O O . VAL A 1 138 ? -8.941 -12.314 -1.135 1.00 85.94 138 VAL A O 1
ATOM 960 N N . MET A 1 139 ? -7.080 -11.063 -1.254 1.00 82.44 139 MET A N 1
ATOM 961 C CA . MET A 1 139 ? -7.077 -10.946 -2.710 1.00 82.44 139 MET A CA 1
ATOM 962 C C . MET A 1 139 ? -6.558 -12.239 -3.354 1.00 82.44 139 MET A C 1
ATOM 964 O O . MET A 1 139 ? -5.478 -12.712 -3.012 1.00 82.44 139 MET A O 1
ATOM 968 N N . ALA A 1 140 ? -7.316 -12.791 -4.306 1.00 79.69 140 ALA A N 1
ATOM 969 C CA . ALA A 1 140 ? -6.972 -14.051 -4.973 1.00 79.69 140 ALA A CA 1
ATOM 970 C C . ALA A 1 140 ? -5.750 -13.949 -5.905 1.00 79.69 140 ALA A C 1
ATOM 972 O O . ALA A 1 140 ? -4.955 -14.882 -5.957 1.00 79.69 140 ALA A O 1
ATOM 973 N N . ASN A 1 141 ? -5.593 -12.835 -6.632 1.00 81.75 141 ASN A N 1
ATOM 974 C CA . ASN A 1 141 ? -4.420 -12.585 -7.474 1.00 81.75 141 ASN A CA 1
ATOM 975 C C . ASN A 1 141 ? -3.571 -11.447 -6.877 1.00 81.75 141 ASN A C 1
ATOM 977 O O . ASN A 1 141 ? -3.992 -10.291 -6.968 1.00 81.75 141 ASN A O 1
ATOM 981 N N . PRO A 1 142 ? -2.411 -11.732 -6.260 1.00 83.38 142 PRO A N 1
ATOM 982 C CA . PRO A 1 142 ? -1.546 -10.724 -5.656 1.00 83.38 142 PRO A CA 1
ATOM 983 C C . PRO A 1 142 ? -0.625 -10.047 -6.659 1.00 83.38 142 PRO A C 1
ATOM 985 O O . PRO A 1 142 ? 0.592 -10.215 -6.640 1.00 83.38 142 PRO A O 1
ATOM 988 N N . GLU A 1 143 ? -1.211 -9.229 -7.517 1.00 86.25 143 GLU A N 1
ATOM 989 C CA . GLU A 1 143 ? -0.445 -8.417 -8.450 1.00 86.25 143 GLU A CA 1
ATOM 990 C C . GLU A 1 143 ? -0.731 -6.943 -8.212 1.00 86.25 143 GLU A C 1
ATOM 992 O O . GLU A 1 143 ? -1.878 -6.493 -8.242 1.00 86.25 143 GLU A O 1
ATOM 997 N N . LEU A 1 144 ? 0.334 -6.171 -7.976 1.00 90.44 144 LEU A N 1
ATOM 998 C CA . LEU A 1 144 ? 0.233 -4.722 -7.899 1.00 90.44 144 LEU A CA 1
ATOM 999 C C . LEU A 1 144 ? 0.211 -4.143 -9.326 1.00 90.44 144 LEU A C 1
ATOM 1001 O O . LEU A 1 144 ? 1.218 -4.274 -10.044 1.00 90.44 144 LEU A O 1
ATOM 1005 N N . PRO A 1 145 ? -0.885 -3.472 -9.740 1.00 90.00 145 PRO A N 1
ATOM 1006 C CA . PRO A 1 145 ? -0.976 -2.849 -11.056 1.00 90.00 145 PRO A CA 1
ATOM 1007 C C . PRO A 1 145 ? 0.140 -1.832 -11.256 1.00 90.00 145 PRO A C 1
ATOM 1009 O O . PRO A 1 145 ? 0.511 -1.134 -10.306 1.00 90.00 145 PRO A O 1
ATOM 1012 N N . GLU A 1 146 ? 0.641 -1.704 -12.487 1.00 91.25 146 GLU A N 1
ATOM 1013 C CA . GLU A 1 146 ? 1.769 -0.818 -12.789 1.00 91.25 146 GLU A CA 1
ATOM 1014 C C . GLU A 1 146 ? 1.529 0.605 -12.281 1.00 91.25 146 GLU A C 1
ATOM 1016 O O . GLU A 1 146 ? 2.399 1.164 -11.620 1.00 91.25 146 GLU A O 1
ATOM 1021 N N . ASP A 1 147 ? 0.315 1.135 -12.453 1.00 90.62 147 ASP A N 1
ATOM 1022 C CA . ASP A 1 147 ? -0.111 2.472 -12.017 1.00 90.62 147 ASP A CA 1
ATOM 1023 C C . ASP A 1 147 ? 0.087 2.785 -10.546 1.00 90.62 147 ASP A C 1
ATOM 1025 O O . ASP A 1 147 ? 0.326 3.942 -10.195 1.00 90.62 147 ASP A O 1
ATOM 1029 N N . LYS A 1 148 ? 0.115 1.755 -9.706 1.00 92.38 148 LYS A N 1
ATOM 1030 C CA . LYS A 1 148 ? 0.297 1.888 -8.263 1.00 92.38 148 LYS A CA 1
ATOM 1031 C C . LYS A 1 148 ? 1.713 1.543 -7.802 1.00 92.38 148 LYS A C 1
ATOM 1033 O O . LYS A 1 148 ? 2.003 1.653 -6.615 1.00 92.38 148 LYS A O 1
ATOM 1038 N N . ARG A 1 149 ? 2.616 1.173 -8.716 1.00 94.25 149 ARG A N 1
ATOM 1039 C CA . ARG A 1 149 ? 4.028 0.912 -8.408 1.00 94.25 149 ARG A CA 1
ATOM 1040 C C . ARG A 1 149 ? 4.768 2.229 -8.189 1.00 94.25 149 ARG A C 1
ATOM 1042 O O . ARG A 1 149 ? 5.020 2.987 -9.135 1.00 94.25 149 ARG A O 1
ATOM 1049 N N . ILE A 1 150 ? 5.091 2.495 -6.927 1.00 95.25 150 ILE A N 1
ATOM 1050 C CA . ILE A 1 150 ? 5.741 3.717 -6.445 1.00 95.25 150 ILE A CA 1
ATOM 1051 C C . ILE A 1 150 ? 6.932 3.325 -5.567 1.00 95.25 150 ILE A C 1
ATOM 1053 O O . ILE A 1 150 ? 6.849 2.398 -4.764 1.00 95.25 150 ILE A O 1
ATOM 1057 N N . CYS A 1 151 ? 8.057 4.019 -5.733 1.00 95.44 151 CYS A N 1
ATOM 1058 C CA . CYS A 1 151 ? 9.242 3.809 -4.916 1.00 95.44 151 CYS A CA 1
ATOM 1059 C C . CYS A 1 151 ? 8.960 4.233 -3.466 1.00 95.44 151 CYS A C 1
ATOM 1061 O O . CYS A 1 151 ? 8.621 5.399 -3.249 1.00 95.44 151 CYS A O 1
ATOM 1063 N N . PRO A 1 152 ? 9.176 3.357 -2.469 1.00 92.81 152 PRO A N 1
ATOM 1064 C CA . PRO A 1 152 ? 8.928 3.697 -1.068 1.00 92.81 152 PRO A CA 1
ATOM 1065 C C . PRO A 1 152 ? 9.908 4.743 -0.518 1.00 92.81 152 PRO A C 1
ATOM 1067 O O . PRO A 1 152 ? 9.611 5.382 0.483 1.00 92.81 152 PRO A O 1
ATOM 1070 N N . ASN A 1 153 ? 11.068 4.927 -1.160 1.00 96.31 153 ASN A N 1
ATOM 1071 C CA . ASN A 1 153 ? 12.107 5.841 -0.684 1.00 96.31 153 ASN A CA 1
ATOM 1072 C C . ASN A 1 153 ? 11.941 7.277 -1.214 1.00 96.31 153 ASN A C 1
ATOM 1074 O O . ASN A 1 153 ? 12.073 8.232 -0.460 1.00 96.31 153 ASN A O 1
ATOM 1078 N N . CYS A 1 154 ? 11.661 7.449 -2.513 1.00 96.44 154 CYS A N 1
ATOM 1079 C CA . CYS A 1 154 ? 11.600 8.777 -3.145 1.00 96.44 154 CYS A CA 1
ATOM 1080 C C . CYS A 1 154 ? 10.262 9.115 -3.819 1.00 96.44 154 CYS A C 1
ATOM 1082 O O . CYS A 1 154 ? 10.133 10.192 -4.392 1.00 96.44 154 CYS A O 1
ATOM 1084 N N . GLY A 1 155 ? 9.279 8.207 -3.811 1.00 95.12 155 GLY A N 1
ATOM 1085 C CA . GLY A 1 155 ? 7.965 8.439 -4.424 1.00 95.12 155 GLY A CA 1
ATOM 1086 C C . GLY A 1 155 ? 7.934 8.393 -5.957 1.00 95.12 155 GLY A C 1
ATOM 1087 O O . GLY A 1 155 ? 6.880 8.599 -6.550 1.00 95.12 155 GLY A O 1
ATOM 1088 N N . ALA A 1 156 ? 9.054 8.103 -6.626 1.00 94.88 156 ALA A N 1
ATOM 1089 C CA . ALA A 1 156 ? 9.087 7.989 -8.083 1.00 94.88 156 ALA A CA 1
ATOM 1090 C C . ALA A 1 156 ? 8.307 6.760 -8.584 1.00 94.88 156 ALA A C 1
ATOM 1092 O O . ALA A 1 156 ? 8.331 5.698 -7.957 1.00 94.88 156 ALA A O 1
ATOM 1093 N N . HIS A 1 157 ? 7.683 6.869 -9.757 1.00 94.12 157 HIS A N 1
ATOM 1094 C CA . HIS A 1 157 ? 7.067 5.728 -10.435 1.00 94.12 157 HIS A CA 1
ATOM 1095 C C . HIS A 1 157 ? 8.142 4.716 -10.856 1.00 94.12 157 HIS A C 1
ATOM 1097 O O . HIS A 1 157 ? 9.117 5.061 -11.527 1.00 94.12 157 HIS A O 1
ATOM 1103 N N . VAL A 1 158 ? 7.965 3.457 -10.461 1.00 94.69 158 VAL A N 1
ATOM 1104 C CA . VAL A 1 158 ? 8.910 2.360 -10.726 1.00 94.69 158 VAL A CA 1
ATOM 1105 C C . VAL A 1 158 ? 8.197 1.186 -11.384 1.00 94.69 158 VAL A C 1
ATOM 1107 O O . VAL A 1 158 ? 6.971 1.127 -11.373 1.00 94.69 158 VAL A O 1
ATOM 1110 N N . GLY A 1 159 ? 8.959 0.266 -11.983 1.00 91.12 159 GLY A N 1
ATOM 1111 C CA . GLY A 1 159 ? 8.400 -0.968 -12.538 1.00 91.12 159 GLY A CA 1
ATOM 1112 C C . GLY A 1 159 ? 7.366 -0.748 -13.643 1.00 91.12 159 GLY A C 1
ATOM 1113 O O . GLY A 1 159 ? 6.396 -1.497 -13.705 1.00 91.12 159 GLY A O 1
ATOM 1114 N N . ARG A 1 160 ? 7.542 0.301 -14.457 1.00 91.50 160 ARG A N 1
ATOM 1115 C CA . ARG A 1 160 ? 6.666 0.656 -15.584 1.00 91.50 160 ARG A CA 1
ATOM 1116 C C . ARG A 1 160 ? 7.143 0.020 -16.873 1.00 91.50 160 ARG A C 1
ATOM 1118 O O . ARG A 1 160 ? 8.357 -0.048 -17.087 1.00 91.50 160 ARG A O 1
ATOM 1125 N N . SER A 1 161 ? 6.204 -0.375 -17.724 1.00 89.88 161 SER A N 1
ATOM 1126 C CA . SER A 1 161 ? 6.504 -0.770 -19.093 1.00 89.88 161 SER A CA 1
ATOM 1127 C C . SER A 1 161 ? 7.196 0.368 -19.845 1.00 89.88 161 SER A C 1
ATOM 1129 O O . SER A 1 161 ? 6.793 1.531 -19.738 1.00 89.88 161 SER A O 1
ATOM 1131 N N . ARG A 1 162 ? 8.238 0.046 -20.608 1.00 84.81 162 ARG A N 1
ATOM 1132 C CA . ARG A 1 162 ? 8.932 0.981 -21.501 1.00 84.81 162 ARG A CA 1
ATOM 1133 C C . ARG A 1 162 ? 9.110 0.305 -22.844 1.00 84.81 162 ARG A C 1
ATOM 1135 O O . ARG A 1 162 ? 9.703 -0.767 -22.875 1.00 84.81 162 ARG A O 1
ATOM 1142 N N . GLU A 1 163 ? 8.645 0.954 -23.907 1.00 81.44 163 GLU A N 1
ATOM 1143 C CA . GLU A 1 163 ? 8.739 0.450 -25.283 1.00 81.44 163 GLU A CA 1
ATOM 1144 C C . GLU A 1 163 ? 8.305 -1.025 -25.362 1.00 81.44 163 GLU A C 1
ATOM 1146 O O . GLU A 1 163 ? 7.136 -1.315 -25.116 1.00 81.44 163 GLU A O 1
ATOM 1151 N N . ASP A 1 164 ? 9.242 -1.944 -25.604 1.00 79.69 164 ASP A N 1
ATOM 1152 C CA . ASP A 1 164 ? 8.996 -3.385 -25.747 1.00 79.69 164 ASP A CA 1
ATOM 1153 C C . ASP A 1 164 ? 9.237 -4.206 -24.463 1.00 79.69 164 ASP A C 1
ATOM 1155 O O . ASP A 1 164 ? 9.138 -5.434 -24.463 1.00 79.69 164 ASP A O 1
ATOM 1159 N N . ALA A 1 165 ? 9.573 -3.558 -23.344 1.00 77.19 165 ALA A N 1
ATOM 1160 C CA . ALA A 1 165 ? 9.841 -4.218 -22.071 1.00 77.19 165 ALA A CA 1
ATOM 1161 C C . ALA A 1 165 ? 8.696 -4.001 -21.075 1.00 77.19 165 ALA A C 1
ATOM 1163 O O . ALA A 1 165 ? 8.431 -2.878 -20.638 1.00 77.19 165 ALA A O 1
ATOM 1164 N N . ALA A 1 166 ? 8.060 -5.100 -20.659 1.00 84.12 166 ALA A N 1
ATOM 1165 C CA . ALA A 1 166 ? 7.060 -5.098 -19.595 1.00 84.12 166 ALA A CA 1
ATOM 1166 C C . ALA A 1 166 ? 7.626 -4.529 -18.281 1.00 84.12 166 ALA A C 1
ATOM 1168 O O . ALA A 1 166 ? 8.810 -4.699 -17.955 1.00 84.12 166 ALA A O 1
ATOM 1169 N N . GLY A 1 167 ? 6.770 -3.859 -17.508 1.00 86.44 167 GLY A N 1
ATOM 1170 C CA . GLY A 1 167 ? 7.151 -3.285 -16.230 1.00 86.44 167 GLY A CA 1
ATOM 1171 C C . GLY A 1 167 ? 7.524 -4.370 -15.225 1.00 86.44 167 GLY A C 1
ATOM 1172 O O . GLY A 1 167 ? 6.715 -5.236 -14.890 1.00 86.44 167 GLY A O 1
ATOM 1173 N N . ARG A 1 168 ? 8.752 -4.320 -14.704 1.00 89.00 168 ARG A N 1
ATOM 1174 C CA . ARG A 1 168 ? 9.234 -5.301 -13.719 1.00 89.00 168 ARG A CA 1
ATOM 1175 C C . ARG A 1 168 ? 8.563 -5.095 -12.357 1.00 89.00 168 ARG A C 1
ATOM 1177 O O . ARG A 1 168 ? 8.434 -3.961 -11.898 1.00 89.00 168 ARG A O 1
ATOM 1184 N N . SER A 1 169 ? 8.181 -6.185 -11.692 1.00 90.38 169 SER A N 1
ATOM 1185 C CA . SER A 1 169 ? 7.702 -6.183 -10.299 1.00 90.38 169 SER A CA 1
ATOM 1186 C C . SER A 1 169 ? 8.828 -5.971 -9.285 1.00 90.38 169 SER A C 1
ATOM 1188 O O . SER A 1 169 ? 8.576 -5.531 -8.166 1.00 90.38 169 SER A O 1
ATOM 1190 N N . ASP A 1 170 ? 10.070 -6.248 -9.682 1.00 92.00 170 ASP A N 1
ATOM 1191 C CA . ASP A 1 170 ? 11.237 -6.246 -8.808 1.00 92.00 170 ASP A CA 1
ATOM 1192 C C . ASP A 1 170 ? 12.430 -5.580 -9.505 1.00 92.00 170 ASP A C 1
ATOM 1194 O O . ASP A 1 170 ? 12.624 -5.710 -10.720 1.00 92.00 170 ASP A O 1
ATOM 1198 N N . GLY A 1 171 ? 13.246 -4.852 -8.741 1.00 93.62 171 GLY A N 1
ATOM 1199 C CA . GLY A 1 171 ? 14.446 -4.203 -9.264 1.00 93.62 171 GLY A CA 1
ATOM 1200 C C . GLY A 1 171 ? 14.911 -3.021 -8.422 1.00 93.62 171 GLY A C 1
ATOM 1201 O O . GLY A 1 171 ? 14.723 -2.990 -7.210 1.00 93.62 171 GLY A O 1
ATOM 1202 N N . PHE A 1 172 ? 15.524 -2.036 -9.080 1.00 95.31 172 PHE A N 1
ATOM 1203 C CA . PHE A 1 172 ? 16.059 -0.832 -8.442 1.00 95.31 172 PHE A CA 1
ATOM 1204 C C . PHE A 1 172 ? 15.429 0.431 -9.023 1.00 95.31 172 PHE A C 1
ATOM 1206 O O . PHE A 1 172 ? 15.170 0.529 -10.226 1.00 95.31 172 PHE A O 1
ATOM 1213 N N . CYS A 1 173 ? 15.165 1.409 -8.159 1.00 95.06 173 CYS A N 1
ATOM 1214 C CA . CYS A 1 173 ? 14.621 2.696 -8.557 1.00 95.06 173 CYS A CA 1
ATOM 1215 C C . CYS A 1 173 ? 15.641 3.455 -9.426 1.00 95.06 173 CYS A C 1
ATOM 1217 O O . CYS A 1 173 ? 16.757 3.695 -8.967 1.00 95.06 173 CYS A O 1
ATOM 1219 N N . PRO A 1 174 ? 15.271 3.922 -10.632 1.00 92.00 174 PRO A N 1
ATOM 1220 C CA . PRO A 1 174 ? 16.190 4.645 -11.511 1.00 92.00 174 PRO A CA 1
ATOM 1221 C C . PRO A 1 174 ? 16.528 6.061 -11.017 1.00 92.00 174 PRO A C 1
ATOM 1223 O O . PRO A 1 174 ? 17.389 6.710 -11.594 1.00 92.00 174 PRO A O 1
ATOM 1226 N N . GLN A 1 175 ? 15.826 6.570 -9.999 1.00 94.50 175 GLN A N 1
ATOM 1227 C CA . GLN A 1 175 ? 16.050 7.913 -9.455 1.00 94.50 175 GLN A CA 1
ATOM 1228 C C . GLN A 1 175 ? 16.955 7.915 -8.220 1.00 94.50 175 GLN A C 1
ATOM 1230 O O . GLN A 1 175 ? 17.817 8.775 -8.111 1.00 94.50 175 GLN A O 1
ATOM 1235 N N . CYS A 1 176 ? 16.774 6.968 -7.294 1.00 96.31 176 CYS A N 1
ATOM 1236 C CA . CYS A 1 176 ? 17.532 6.937 -6.035 1.00 96.31 176 CYS A CA 1
ATOM 1237 C C . CYS A 1 176 ? 18.330 5.645 -5.803 1.00 96.31 176 CYS A C 1
ATOM 1239 O O . CYS A 1 176 ? 19.022 5.538 -4.797 1.00 96.31 176 CYS A O 1
ATOM 1241 N N . GLY A 1 177 ? 18.208 4.641 -6.678 1.00 95.38 177 GLY A N 1
ATOM 1242 C CA . GLY A 1 177 ? 18.900 3.357 -6.541 1.00 95.38 177 GLY A CA 1
ATOM 1243 C C . GLY A 1 177 ? 18.325 2.407 -5.485 1.00 95.38 177 GLY A C 1
ATOM 1244 O O . GLY A 1 177 ? 18.852 1.313 -5.324 1.00 95.38 177 GLY A O 1
ATOM 1245 N N . ALA A 1 178 ? 17.248 2.767 -4.776 1.00 96.44 178 ALA A N 1
ATOM 1246 C CA . ALA A 1 178 ? 16.634 1.886 -3.780 1.00 96.44 178 ALA A CA 1
ATOM 1247 C C . ALA A 1 178 ? 16.033 0.624 -4.423 1.00 96.44 178 ALA A C 1
ATOM 1249 O O . ALA A 1 178 ? 15.346 0.717 -5.446 1.00 96.44 178 ALA A O 1
ATOM 1250 N N . ALA A 1 179 ? 16.258 -0.538 -3.806 1.00 95.50 179 ALA A N 1
ATOM 1251 C CA . ALA A 1 179 ? 15.618 -1.786 -4.212 1.00 95.50 179 ALA A CA 1
ATOM 1252 C C . ALA A 1 179 ? 14.105 -1.729 -3.944 1.00 95.50 179 ALA A C 1
ATOM 1254 O O . ALA A 1 179 ? 13.667 -1.203 -2.921 1.00 95.50 179 ALA A O 1
ATOM 1255 N N . TYR A 1 180 ? 13.311 -2.282 -4.855 1.00 93.81 180 TYR A N 1
ATOM 1256 C CA . TYR A 1 180 ? 11.878 -2.487 -4.676 1.00 93.81 180 TYR A CA 1
ATOM 1257 C C . TYR A 1 180 ? 11.501 -3.918 -5.059 1.00 93.81 180 TYR A C 1
ATOM 1259 O O . TYR A 1 180 ? 12.116 -4.520 -5.943 1.00 93.81 180 TYR A O 1
ATOM 1267 N N . SER A 1 181 ? 10.479 -4.445 -4.388 1.00 92.69 181 SER A N 1
ATOM 1268 C CA . SER A 1 181 ? 9.892 -5.750 -4.670 1.00 92.69 181 SER A CA 1
ATOM 1269 C C . SER A 1 181 ? 8.393 -5.676 -4.412 1.00 92.69 181 SER A C 1
ATOM 1271 O O . SER A 1 181 ? 7.983 -5.346 -3.302 1.00 92.69 181 SER A O 1
ATOM 1273 N N . PHE A 1 182 ? 7.589 -5.918 -5.446 1.00 91.25 182 PHE A N 1
ATOM 1274 C CA . PHE A 1 182 ? 6.125 -5.975 -5.345 1.00 91.25 182 PHE 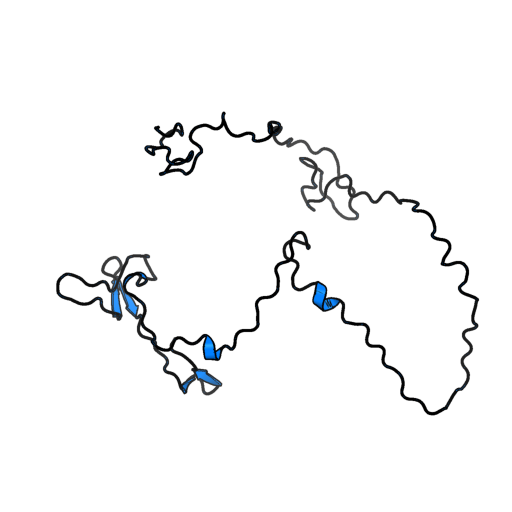A CA 1
ATOM 1275 C C . PHE A 1 182 ? 5.590 -7.412 -5.373 1.00 91.25 182 PHE A C 1
ATOM 1277 O O . PHE A 1 182 ? 4.381 -7.610 -5.292 1.00 91.25 182 PHE A O 1
ATOM 1284 N N . SER A 1 183 ? 6.472 -8.409 -5.501 1.00 88.19 183 SER A N 1
ATOM 1285 C CA . SER A 1 183 ? 6.115 -9.819 -5.349 1.00 88.19 183 SER A CA 1
ATOM 1286 C C . SER A 1 183 ? 5.862 -10.141 -3.866 1.00 88.19 183 SER A C 1
ATOM 1288 O O . SER A 1 183 ? 6.745 -9.825 -3.054 1.00 88.19 183 SER A O 1
ATOM 1290 N N . PRO A 1 184 ? 4.754 -10.810 -3.503 1.00 89.81 184 PRO A N 1
ATOM 1291 C CA . PRO A 1 184 ? 4.538 -11.259 -2.132 1.00 89.81 184 PRO A CA 1
ATOM 1292 C C . PRO A 1 184 ? 5.638 -12.237 -1.703 1.00 89.81 184 PRO A C 1
ATOM 1294 O O . PRO A 1 184 ? 6.135 -13.024 -2.515 1.00 89.81 184 PRO A O 1
ATOM 1297 N N . LYS A 1 185 ? 6.053 -12.172 -0.436 1.00 90.06 185 LYS A N 1
ATOM 1298 C CA . LYS A 1 185 ? 7.127 -13.033 0.106 1.00 90.06 185 LYS A CA 1
ATOM 1299 C C . LYS A 1 185 ? 6.609 -14.224 0.890 1.00 90.06 185 LYS A C 1
ATOM 1301 O O . LYS A 1 185 ? 7.366 -15.165 1.105 1.00 90.06 185 LYS A O 1
ATOM 1306 N N . LEU A 1 186 ? 5.349 -14.171 1.301 1.00 90.44 186 LEU A N 1
ATOM 1307 C CA . LEU A 1 186 ? 4.672 -15.247 2.007 1.00 90.44 186 LEU A CA 1
ATOM 1308 C C . LEU A 1 186 ? 3.531 -15.775 1.144 1.00 90.44 186 LEU A C 1
ATOM 1310 O O . LEU A 1 186 ? 2.756 -15.001 0.575 1.00 90.44 186 LEU A O 1
ATOM 1314 N N . ALA A 1 187 ? 3.452 -17.095 1.046 1.00 86.75 187 ALA A N 1
ATOM 1315 C CA . ALA A 1 187 ? 2.408 -17.799 0.329 1.00 86.75 187 ALA A CA 1
ATOM 1316 C C . ALA A 1 187 ? 1.291 -18.240 1.281 1.00 86.75 187 ALA A C 1
ATOM 1318 O O . ALA A 1 187 ? 1.473 -18.370 2.492 1.00 86.75 187 ALA A O 1
ATOM 1319 N N . HIS A 1 188 ? 0.112 -18.497 0.717 1.00 88.12 188 HIS A N 1
ATOM 1320 C CA . HIS A 1 188 ? -0.980 -19.100 1.469 1.00 88.12 188 HIS A CA 1
ATOM 1321 C C . HIS A 1 188 ? -0.542 -20.455 2.055 1.00 88.12 188 HIS A C 1
ATOM 1323 O O . HIS A 1 188 ? -0.063 -21.321 1.326 1.00 88.12 188 HIS A O 1
ATOM 1329 N N . GLY A 1 189 ? -0.791 -20.666 3.346 1.00 88.75 189 GLY A N 1
ATOM 1330 C CA . GLY A 1 189 ? -0.438 -21.873 4.093 1.00 88.75 189 GLY A CA 1
ATOM 1331 C C . GLY A 1 189 ? 0.943 -21.827 4.747 1.00 88.75 189 GLY A C 1
ATOM 1332 O O . GLY A 1 189 ? 1.274 -22.739 5.504 1.00 88.75 189 GLY A O 1
ATOM 1333 N N . ASP A 1 190 ? 1.739 -20.778 4.509 1.00 91.81 190 ASP A N 1
ATOM 1334 C CA . ASP A 1 190 ? 3.013 -20.608 5.205 1.00 91.81 190 ASP A CA 1
ATOM 1335 C C . ASP A 1 190 ? 2.783 -20.409 6.704 1.00 91.81 190 ASP A C 1
ATOM 1337 O O . ASP A 1 190 ? 1.879 -19.684 7.124 1.00 91.81 190 ASP A O 1
ATOM 1341 N N . LEU A 1 191 ? 3.630 -21.040 7.521 1.00 94.31 191 LEU A N 1
ATOM 1342 C CA . LEU A 1 191 ? 3.533 -20.989 8.975 1.00 94.31 191 LEU A CA 1
ATOM 1343 C C . LEU A 1 191 ? 4.726 -20.219 9.547 1.00 94.31 191 LEU A C 1
ATOM 1345 O O . LEU A 1 191 ? 5.826 -20.741 9.728 1.00 94.31 191 LEU A O 1
ATOM 1349 N N . VAL A 1 192 ? 4.513 -18.932 9.812 1.00 94.75 192 VAL A N 1
ATOM 1350 C CA . VAL A 1 192 ? 5.559 -18.021 10.283 1.00 94.75 192 VAL A CA 1
ATOM 1351 C C . VAL A 1 192 ? 5.776 -18.224 11.780 1.00 94.75 192 VAL A C 1
ATOM 1353 O O . VAL A 1 192 ? 4.839 -18.158 12.581 1.00 94.75 192 VAL A O 1
ATOM 1356 N N . ALA A 1 193 ? 7.033 -18.472 12.160 1.00 94.12 193 ALA A N 1
ATOM 1357 C CA . ALA A 1 193 ? 7.466 -18.666 13.547 1.00 94.12 193 ALA A CA 1
ATOM 1358 C C . ALA A 1 193 ? 6.660 -19.729 14.325 1.00 94.12 193 ALA A C 1
ATOM 1360 O O . ALA A 1 193 ? 6.486 -19.611 15.541 1.00 94.12 193 ALA A O 1
ATOM 1361 N N . ASN A 1 194 ? 6.153 -20.748 13.622 1.00 92.50 194 ASN A N 1
ATOM 1362 C CA . ASN A 1 194 ? 5.288 -21.802 14.159 1.00 92.50 194 ASN A CA 1
ATOM 1363 C C . ASN A 1 194 ? 4.014 -21.302 14.876 1.00 92.50 194 ASN A C 1
ATOM 1365 O O . ASN A 1 194 ? 3.460 -22.009 15.715 1.00 92.50 194 ASN A O 1
ATOM 1369 N N . GLN A 1 195 ? 3.559 -20.081 14.572 1.00 95.31 195 GLN A N 1
ATOM 1370 C CA . GLN A 1 195 ? 2.447 -19.427 15.274 1.00 95.31 195 GLN A CA 1
ATOM 1371 C C . GLN A 1 195 ? 1.403 -18.817 14.339 1.00 95.31 195 GLN A C 1
ATOM 1373 O O . GLN A 1 195 ? 0.231 -18.761 14.705 1.00 95.31 195 GLN A O 1
ATOM 1378 N N . TYR A 1 196 ? 1.810 -18.358 13.154 1.00 94.06 196 TYR A N 1
ATOM 1379 C CA . TYR A 1 196 ? 0.932 -17.607 12.261 1.00 94.06 196 TYR A CA 1
ATOM 1380 C C . TYR A 1 196 ? 0.802 -18.311 10.919 1.00 94.06 196 TYR A C 1
ATOM 1382 O O . TYR A 1 196 ? 1.766 -18.372 10.161 1.00 94.06 196 TYR A O 1
ATOM 1390 N N . GLU A 1 197 ? -0.394 -18.819 10.636 1.00 92.94 197 GLU A N 1
ATOM 1391 C CA . GLU A 1 197 ? -0.754 -19.347 9.323 1.00 92.94 197 GLU A CA 1
ATOM 1392 C C . GLU A 1 197 ? -1.144 -18.196 8.390 1.00 92.94 197 GLU A C 1
ATOM 1394 O O . GLU A 1 197 ? -2.002 -17.365 8.705 1.00 92.94 197 GLU A O 1
ATOM 1399 N N . VAL A 1 198 ? -0.488 -18.130 7.238 1.00 92.56 198 VAL A N 1
ATOM 1400 C CA . VAL A 1 198 ? -0.705 -17.097 6.231 1.00 92.56 198 VAL A CA 1
ATOM 1401 C C . VAL A 1 198 ? -1.903 -17.489 5.370 1.00 92.56 198 VAL A C 1
ATOM 1403 O O . VAL A 1 198 ? -1.850 -18.449 4.615 1.00 92.56 198 VAL A O 1
ATOM 1406 N N . VAL A 1 199 ? -2.995 -16.730 5.451 1.00 88.19 199 VAL A N 1
ATOM 1407 C CA . VAL A 1 199 ? -4.217 -16.974 4.652 1.00 88.19 199 VAL A CA 1
ATOM 1408 C C . VAL A 1 199 ? -4.172 -16.235 3.311 1.00 88.19 199 VAL A C 1
ATOM 1410 O O . VAL A 1 199 ? -5.016 -16.439 2.448 1.00 88.19 199 VAL A O 1
ATOM 1413 N N . GLY A 1 200 ? -3.195 -15.355 3.106 1.00 85.69 200 GLY A N 1
ATOM 1414 C CA . GLY A 1 200 ? -3.138 -14.524 1.918 1.00 85.69 200 GLY A CA 1
ATOM 1415 C C . GLY A 1 200 ? -1.759 -13.945 1.640 1.00 85.69 200 GLY A C 1
ATOM 1416 O O . GLY A 1 200 ? -0.948 -13.830 2.554 1.00 85.69 200 GLY A O 1
ATOM 1417 N N . PRO A 1 201 ? -1.502 -13.573 0.382 1.00 78.44 201 PRO A N 1
ATOM 1418 C CA . PRO A 1 201 ? -0.240 -12.980 -0.034 1.00 78.44 201 PRO A CA 1
ATOM 1419 C C . PRO A 1 201 ? 0.021 -11.638 0.668 1.00 78.44 201 PRO A C 1
ATOM 1421 O O . PRO A 1 201 ? -0.869 -10.784 0.739 1.00 78.44 201 PRO A O 1
ATOM 1424 N N . LEU A 1 202 ? 1.255 -11.476 1.156 1.00 71.38 202 LEU A N 1
ATOM 1425 C CA . LEU A 1 202 ? 1.793 -10.285 1.828 1.00 71.38 202 LEU A CA 1
ATOM 1426 C C . LEU A 1 202 ? 3.123 -9.856 1.202 1.00 71.38 202 LEU A C 1
ATOM 1428 O O . LEU A 1 202 ? 3.954 -10.750 0.899 1.00 71.38 202 LEU A O 1
#

Mean predicted aligned error: 21.74 Å

Sequence (202 aa):
MRCRQPGCTGTIVDGYCDVCGMPGNAATMPVGRGTPGRRPSATPSGPCRQPGCPGSIVDGYCDTCGMPPTSAVEPSVSAVTKASVQLGSTALGSARATSFGSRPTRRPPSTARLRMGRIGQGLTVVPPAPAVDPAKAVMANPELPEDKRICPNCGAHVGRSREDAAGRSDGFCPQCGAAYSFSPKLAHGDLVANQYEVVGPL

Solvent-accessible surface area (backbone atoms only — not comparable to full-atom values): 13641 Å² total; per-residue (Å²): 93,73,38,83,55,89,94,48,89,28,43,34,54,98,59,24,16,78,68,78,62,48,65,60,58,82,84,78,59,94,65,75,85,73,76,80,78,75,79,83,48,90,60,67,81,43,73,42,82,52,90,92,48,92,29,35,23,37,78,66,23,16,78,69,79,65,49,45,76,77,73,60,80,70,85,76,86,67,80,80,72,93,77,74,88,75,73,73,89,72,80,93,71,94,74,88,81,93,70,93,72,87,78,81,78,78,70,72,81,69,70,69,73,76,60,79,34,45,54,77,92,54,80,43,77,54,82,79,76,78,91,74,62,69,80,74,69,46,64,91,71,75,69,76,55,53,92,73,35,54,35,91,85,79,65,46,81,34,42,57,63,51,98,93,42,77,40,46,59,58,52,62,36,94,85,81,61,49,76,48,70,58,65,55,82,44,50,66,72,40,61,52,92,84,74,43,74,29,84,40,66,80